Protein AF-B2RJ93-F1 (afdb_monomer_lite)

Foldseek 3Di:
DDDDPVVVVVVVVVVVQVPDAPLSVLVVVCVVLVFDSPLQPPVLVLLLQLVVLQVCCCVPPVQQDDVSSVVRSPPPDDFPPDVRRGNDDDPVNVVVSVVSVVVSVVSVVVRSCVVCVCVALLNVVQVLQCVLDVDPQDHPVQFFDDDPSDTPGGDPPSHPLVVDDLLSVLVVLVLCCLQPVDDRDDDPCSVVPDDPVSVVSVVVCVVCSVSSVD

pLDDT: mean 86.97, std 8.89, range [43.5, 97.81]

Secondary structure (DSSP, 8-state):
----HHHHHHHHHHHHHHTS-HHHHHHHHHHHHT--GGGS-HHHHHHHHHHHHHHHHHHHHTTB--HHHHHHSGGGPPPPSBTTTBPP--HHHHHHHHHHHHHHHHHHHHHHHHHHTT--HHHHHHHHHHHH--STT--HHHHEEEETTEEEEE-STT--GGG--HHHHHHHHHHHHHHH-------TTTTTT--HHHHHHHHHHHHTGGGG--

Organism: Porphyromonas gingivalis (strain ATCC 33277 / DSM 20709 / CIP 103683 / JCM 12257 / NCTC 11834 / 2561) (NCBI:txid431947)

Radius of gyration: 28.22 Å; chains: 1; bounding box: 59×26×83 Å

Structure (mmCIF, N/CA/C/O backbone):
data_AF-B2RJ93-F1
#
_entry.id   AF-B2RJ93-F1
#
loop_
_atom_site.group_PDB
_atom_site.id
_atom_site.type_symbol
_atom_site.label_atom_id
_atom_site.label_alt_id
_atom_site.label_comp_id
_atom_site.label_asym_id
_atom_site.label_entity_id
_atom_site.label_seq_id
_atom_site.pdbx_PDB_ins_code
_atom_site.Cartn_x
_atom_site.Cartn_y
_atom_site.Cartn_z
_atom_site.occupancy
_atom_site.B_iso_or_equiv
_atom_site.auth_seq_id
_atom_site.auth_comp_id
_atom_site.auth_asym_id
_atom_site.auth_atom_id
_atom_site.pdbx_PDB_model_num
ATOM 1 N N . MET A 1 1 ? -25.966 9.820 -16.998 1.00 43.50 1 MET A N 1
ATOM 2 C CA . MET A 1 1 ? -25.340 9.160 -15.833 1.00 43.50 1 MET A CA 1
ATOM 3 C C . MET A 1 1 ? -23.919 8.836 -16.261 1.00 43.5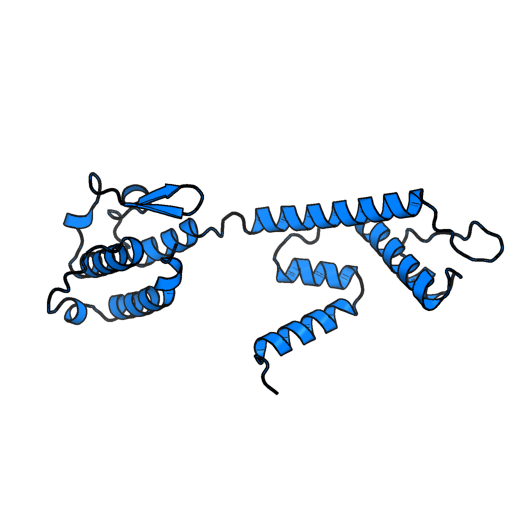0 1 MET A C 1
ATOM 5 O O . MET A 1 1 ? -23.724 7.851 -16.954 1.00 43.50 1 MET A O 1
ATOM 9 N N . ASN A 1 2 ? -22.974 9.739 -15.992 1.00 51.00 2 ASN A N 1
ATOM 10 C CA . ASN A 1 2 ? -21.632 9.730 -16.587 1.00 51.00 2 ASN A CA 1
ATOM 11 C C . ASN A 1 2 ? -20.591 9.428 -15.501 1.00 51.00 2 ASN A C 1
ATOM 13 O O . ASN A 1 2 ? -19.929 10.343 -15.026 1.00 51.00 2 ASN A O 1
ATOM 17 N N . GLY A 1 3 ? -20.499 8.172 -15.071 1.00 60.75 3 GLY A N 1
ATOM 18 C CA . GLY A 1 3 ? -19.432 7.698 -14.186 1.00 60.75 3 GLY A CA 1
ATOM 19 C C . GLY A 1 3 ? -18.692 6.552 -14.860 1.00 60.75 3 GLY A C 1
ATOM 20 O O . GLY A 1 3 ? -19.325 5.716 -15.508 1.00 60.75 3 GLY A O 1
ATOM 21 N N . ASN A 1 4 ? -17.366 6.526 -14.744 1.00 83.50 4 ASN A N 1
ATOM 22 C CA . ASN A 1 4 ? -16.539 5.421 -15.215 1.00 83.50 4 ASN A CA 1
ATOM 23 C C . ASN A 1 4 ? -17.031 4.112 -14.553 1.00 83.50 4 ASN A C 1
ATOM 25 O O . ASN A 1 4 ? -17.059 4.036 -13.322 1.00 83.50 4 ASN A O 1
ATOM 29 N N . PRO A 1 5 ? -17.434 3.077 -15.318 1.00 85.50 5 PRO A N 1
ATOM 30 C CA . PRO A 1 5 ? -17.946 1.828 -14.750 1.00 85.50 5 PRO A CA 1
ATOM 31 C C . PRO A 1 5 ? -16.994 1.174 -13.741 1.00 85.50 5 PRO A C 1
ATOM 33 O O . PRO A 1 5 ? -17.447 0.527 -12.796 1.00 85.50 5 PRO A O 1
ATOM 36 N N . LEU A 1 6 ? -15.682 1.371 -13.915 1.00 86.44 6 LEU A N 1
ATOM 37 C CA . LEU A 1 6 ? -14.669 0.888 -12.984 1.00 86.44 6 LEU A CA 1
ATOM 38 C C . LEU A 1 6 ? -14.711 1.641 -11.649 1.00 86.44 6 LEU A C 1
ATOM 40 O O . LEU A 1 6 ? -14.662 1.007 -10.599 1.00 86.44 6 LEU A O 1
ATOM 44 N N . GLU A 1 7 ? -14.843 2.968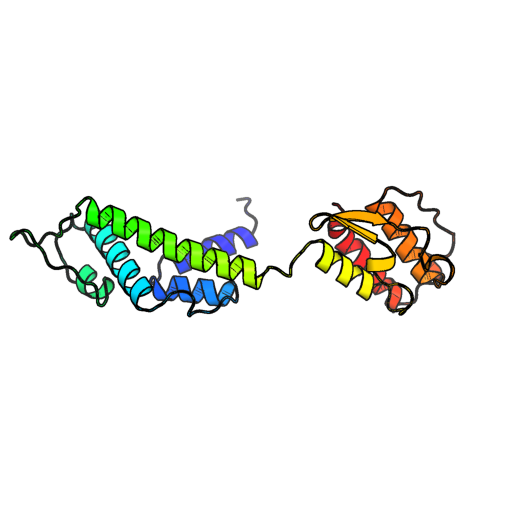 -11.673 1.00 88.50 7 GLU A N 1
ATOM 45 C CA . GLU A 1 7 ? -14.939 3.789 -10.457 1.00 88.50 7 GLU A CA 1
ATOM 46 C C . GLU A 1 7 ? -16.175 3.408 -9.643 1.00 88.50 7 GLU A C 1
ATOM 48 O O . GLU A 1 7 ? -16.063 3.148 -8.448 1.00 88.50 7 GLU A O 1
ATOM 53 N N . LEU A 1 8 ? -17.326 3.237 -10.301 1.00 89.38 8 LEU A N 1
ATOM 54 C CA . LEU A 1 8 ? -18.551 2.773 -9.644 1.00 89.38 8 LEU A CA 1
ATOM 55 C C . LEU A 1 8 ? -18.381 1.379 -9.024 1.00 89.38 8 LEU A C 1
ATOM 57 O O . LEU A 1 8 ? -18.871 1.112 -7.925 1.00 89.38 8 LEU A O 1
ATOM 61 N N . ALA A 1 9 ? -17.686 0.467 -9.708 1.00 90.44 9 ALA A N 1
ATOM 62 C CA . ALA A 1 9 ? -17.393 -0.856 -9.165 1.00 90.44 9 ALA A CA 1
ATOM 63 C C . ALA A 1 9 ? -16.468 -0.780 -7.935 1.00 90.44 9 ALA A C 1
ATOM 65 O O . ALA A 1 9 ? -16.700 -1.487 -6.949 1.00 90.44 9 ALA A O 1
ATOM 66 N N . ILE A 1 10 ? -15.458 0.097 -7.968 1.00 87.62 10 ILE A N 1
ATOM 67 C CA . ILE A 1 10 ? -14.537 0.344 -6.850 1.00 87.62 10 ILE A CA 1
ATOM 68 C C . ILE A 1 10 ? -15.290 0.937 -5.656 1.00 87.62 10 ILE A C 1
ATOM 70 O O . ILE A 1 10 ? -15.174 0.411 -4.548 1.00 87.62 10 ILE A O 1
ATOM 74 N N . GLU A 1 11 ? -16.102 1.973 -5.863 1.00 89.00 11 GLU A N 1
ATOM 75 C CA . GLU A 1 11 ? -16.896 2.608 -4.806 1.00 89.00 11 GLU A CA 1
ATOM 76 C C . GLU A 1 11 ? -17.842 1.611 -4.136 1.00 89.00 11 GLU A C 1
ATOM 78 O O . GLU A 1 11 ? -17.829 1.458 -2.912 1.00 89.00 11 GLU A O 1
ATOM 83 N N . ASN A 1 12 ? -18.600 0.851 -4.932 1.00 90.62 12 ASN A N 1
ATOM 84 C CA . ASN A 1 12 ? -19.487 -0.191 -4.418 1.00 90.62 12 ASN A CA 1
ATOM 85 C C . ASN A 1 12 ? -18.719 -1.233 -3.595 1.00 90.62 12 ASN A C 1
ATOM 87 O O . ASN A 1 12 ? -19.194 -1.691 -2.549 1.00 90.62 12 ASN A O 1
ATOM 91 N N . LYS A 1 13 ? -17.503 -1.591 -4.025 1.00 89.12 13 LYS A N 1
ATOM 92 C CA . LYS A 1 13 ? -16.656 -2.522 -3.282 1.00 89.12 13 LYS A CA 1
ATOM 93 C C . LYS A 1 13 ? -16.193 -1.927 -1.953 1.00 89.12 13 LYS A C 1
ATOM 95 O O . LYS A 1 13 ? -16.321 -2.607 -0.932 1.00 89.12 13 LYS A O 1
ATOM 100 N N . ILE A 1 14 ? -15.709 -0.686 -1.943 1.00 86.12 14 ILE A N 1
ATOM 101 C CA . ILE A 1 14 ? -15.271 0.021 -0.729 1.00 86.12 14 ILE A CA 1
ATOM 102 C C . ILE A 1 14 ? -16.420 0.136 0.275 1.00 86.12 14 ILE A C 1
ATOM 104 O O . ILE A 1 14 ? -16.235 -0.168 1.458 1.00 86.12 14 ILE A O 1
ATOM 108 N N . LEU A 1 15 ? -17.617 0.497 -0.193 1.00 86.62 15 LEU A N 1
ATOM 109 C CA . LEU A 1 15 ? -18.816 0.551 0.640 1.00 86.62 15 LEU A CA 1
ATOM 110 C C . LEU A 1 15 ? -19.115 -0.824 1.239 1.00 86.62 15 LEU A C 1
ATOM 112 O O . LEU A 1 15 ? -19.218 -0.953 2.457 1.00 86.62 15 LEU A O 1
ATOM 116 N N . SER A 1 16 ? -19.148 -1.875 0.412 1.00 90.50 16 SER A N 1
ATOM 117 C CA . SER A 1 16 ? -19.431 -3.241 0.876 1.00 90.50 16 SER A CA 1
ATOM 118 C C . SER A 1 16 ? -18.456 -3.739 1.950 1.00 90.50 16 SER A C 1
ATOM 120 O O . SER A 1 16 ? -18.844 -4.510 2.826 1.00 90.50 16 SER A O 1
ATOM 122 N N . VAL A 1 17 ? -17.190 -3.310 1.898 1.00 88.12 17 VAL A N 1
ATOM 123 C CA . VAL A 1 17 ? -16.167 -3.666 2.890 1.00 88.12 17 VAL A CA 1
ATOM 124 C C . VAL A 1 17 ? -16.321 -2.825 4.153 1.00 88.12 17 VAL A C 1
ATOM 126 O O . VAL A 1 17 ? -16.243 -3.373 5.247 1.00 88.12 17 VAL A O 1
ATOM 129 N N . SER A 1 18 ? -16.611 -1.530 4.020 1.00 80.81 18 SER A N 1
ATOM 130 C CA . SER A 1 18 ? -16.800 -0.601 5.144 1.00 80.81 18 SER A CA 1
ATOM 131 C C . SER A 1 18 ? -17.920 -1.019 6.106 1.00 80.81 18 SER A C 1
ATOM 133 O O . SER A 1 18 ? -17.851 -0.715 7.297 1.00 80.81 18 SER A O 1
ATOM 135 N N . TYR A 1 19 ? -18.927 -1.751 5.619 1.00 80.38 19 TYR A N 1
ATOM 136 C CA . TYR A 1 19 ? -20.006 -2.297 6.452 1.00 80.38 19 TYR A CA 1
ATOM 137 C C . TYR A 1 19 ? -19.632 -3.570 7.228 1.00 80.38 19 TYR A C 1
ATOM 139 O O . TYR A 1 19 ? -20.418 -4.026 8.059 1.00 80.38 19 TYR A O 1
ATOM 147 N N . LYS A 1 20 ? -18.454 -4.156 6.993 1.00 87.62 20 LYS A N 1
ATOM 148 C CA . LYS A 1 20 ? -18.023 -5.386 7.668 1.00 87.62 20 LYS A CA 1
ATOM 149 C C . LYS A 1 20 ? -17.452 -5.128 9.067 1.00 87.62 20 LYS A C 1
ATOM 151 O O . LYS A 1 20 ? -17.332 -3.994 9.552 1.00 87.62 20 LYS A O 1
ATOM 156 N N . SER A 1 21 ? -17.103 -6.220 9.747 1.00 88.12 21 SER A N 1
ATOM 157 C CA . SER A 1 21 ? -16.374 -6.156 11.010 1.00 88.12 21 SER A CA 1
ATOM 158 C C . SER A 1 21 ? -14.994 -5.514 10.802 1.00 88.12 21 SER A C 1
ATOM 160 O O . SER A 1 21 ? -14.440 -5.535 9.704 1.00 88.12 21 SER A O 1
ATOM 162 N N . LEU A 1 22 ? -14.427 -4.913 11.852 1.00 90.06 22 LEU A N 1
ATOM 163 C CA . LEU A 1 22 ? -13.085 -4.334 11.753 1.00 90.06 22 LEU A CA 1
ATOM 164 C C . LEU A 1 22 ? -12.016 -5.382 11.361 1.00 90.06 22 LEU A C 1
ATOM 166 O O . LEU A 1 22 ? -11.226 -5.077 10.469 1.00 90.06 22 LEU A O 1
ATOM 170 N N . PRO A 1 23 ? -12.012 -6.612 11.919 1.00 90.88 23 PRO A N 1
ATOM 171 C CA . PRO A 1 23 ? -11.126 -7.679 11.455 1.00 90.88 23 PRO A CA 1
ATOM 172 C C . PRO A 1 23 ? -11.263 -7.966 9.956 1.00 90.88 23 PRO A C 1
ATOM 174 O O . PRO A 1 23 ? -10.255 -8.115 9.269 1.00 90.88 23 PRO A O 1
ATOM 177 N N . ASP A 1 24 ? -12.488 -7.982 9.421 1.00 91.38 24 ASP A N 1
ATOM 178 C CA . ASP A 1 24 ? -12.717 -8.220 7.992 1.00 91.38 24 ASP A CA 1
ATOM 179 C C . ASP A 1 24 ? -12.185 -7.084 7.119 1.00 91.38 24 ASP A C 1
ATOM 181 O O . ASP A 1 24 ? -11.633 -7.345 6.050 1.00 91.38 24 ASP A O 1
ATOM 185 N N . ILE A 1 25 ? -12.346 -5.833 7.563 1.00 91.44 25 ILE A N 1
ATOM 186 C CA . ILE A 1 25 ? -11.811 -4.650 6.879 1.00 91.44 25 ILE A CA 1
ATOM 187 C C . ILE A 1 25 ? -10.286 -4.738 6.822 1.00 91.44 25 ILE A C 1
ATOM 189 O O . ILE A 1 25 ? -9.704 -4.606 5.747 1.00 91.44 25 ILE A O 1
ATOM 193 N N . LEU A 1 26 ? -9.640 -5.008 7.959 1.00 91.25 26 LEU A N 1
ATOM 194 C CA . LEU A 1 26 ? -8.183 -5.115 8.049 1.00 91.25 26 LEU A CA 1
ATOM 195 C C . LEU A 1 26 ? -7.652 -6.300 7.236 1.00 91.25 26 LEU A C 1
ATOM 197 O O . LEU A 1 26 ? -6.666 -6.165 6.516 1.00 91.25 26 LEU A O 1
ATOM 201 N N . ASN A 1 27 ? -8.341 -7.440 7.276 1.00 90.81 27 ASN A N 1
ATOM 202 C CA . ASN A 1 27 ? -7.998 -8.603 6.467 1.00 90.81 27 ASN A CA 1
ATOM 203 C C . ASN A 1 27 ? -8.148 -8.310 4.969 1.00 90.81 27 ASN A C 1
ATOM 205 O O . ASN A 1 27 ? -7.254 -8.640 4.193 1.00 90.81 27 ASN A O 1
ATOM 209 N N . TYR A 1 28 ? -9.243 -7.669 4.554 1.00 91.69 28 TYR A N 1
ATOM 210 C CA . TYR A 1 28 ? -9.432 -7.255 3.165 1.00 91.69 28 TYR A CA 1
ATOM 211 C C . TYR A 1 28 ? -8.320 -6.305 2.715 1.00 91.69 28 TYR A C 1
ATOM 213 O O . TYR A 1 28 ? -7.750 -6.493 1.641 1.00 91.69 28 TYR A O 1
ATOM 221 N N . PHE A 1 29 ? -7.984 -5.320 3.549 1.00 91.06 29 PHE A N 1
ATOM 222 C CA . PHE A 1 29 ? -6.923 -4.362 3.277 1.00 91.06 29 PHE A CA 1
ATOM 223 C C . PHE A 1 29 ? -5.564 -5.053 3.113 1.00 91.06 29 PHE A C 1
ATOM 225 O O . PHE A 1 29 ? -4.891 -4.839 2.105 1.00 91.06 29 PHE A O 1
ATOM 232 N N . ALA A 1 30 ? -5.193 -5.936 4.044 1.00 92.25 30 ALA A N 1
ATOM 233 C CA . ALA A 1 30 ? -3.930 -6.670 4.002 1.00 92.25 30 ALA A CA 1
ATOM 234 C C . ALA A 1 30 ? -3.825 -7.587 2.774 1.00 92.25 30 ALA A C 1
ATOM 236 O O . ALA A 1 30 ? -2.805 -7.599 2.092 1.00 92.25 30 ALA A O 1
ATOM 237 N N . VAL A 1 31 ? -4.902 -8.306 2.435 1.00 92.19 31 VAL A N 1
ATOM 238 C CA . VAL A 1 31 ? -4.957 -9.158 1.234 1.00 92.19 31 VAL A CA 1
ATOM 239 C C . VAL A 1 31 ? -4.825 -8.328 -0.043 1.00 92.19 31 VAL A C 1
ATOM 241 O O . VAL A 1 31 ? -4.063 -8.697 -0.930 1.00 92.19 31 VAL A O 1
ATOM 244 N N . THR A 1 32 ? -5.546 -7.209 -0.132 1.00 92.00 32 THR A N 1
ATOM 245 C CA . THR A 1 32 ? -5.572 -6.362 -1.335 1.00 92.00 32 THR A CA 1
ATOM 246 C C . THR A 1 32 ? -4.231 -5.670 -1.571 1.00 92.00 32 THR A C 1
ATOM 248 O O . THR A 1 32 ? -3.783 -5.563 -2.706 1.00 92.00 32 THR A O 1
ATOM 251 N N . THR A 1 33 ? -3.580 -5.212 -0.502 1.00 91.69 33 THR A N 1
ATOM 252 C CA . THR A 1 33 ? -2.303 -4.483 -0.577 1.00 91.69 33 THR A CA 1
ATOM 253 C C . THR A 1 33 ? -1.081 -5.393 -0.462 1.00 91.69 33 THR A C 1
ATOM 255 O O . THR A 1 33 ? 0.043 -4.934 -0.642 1.00 91.69 33 THR A O 1
ATOM 258 N N . GLY A 1 34 ? -1.259 -6.679 -0.155 1.00 93.31 34 GLY A N 1
ATOM 259 C CA . GLY A 1 34 ? -0.169 -7.645 -0.033 1.00 93.31 34 GLY A CA 1
ATOM 260 C C . GLY A 1 34 ? 0.794 -7.398 1.137 1.00 93.31 34 GLY A C 1
ATOM 261 O O . GLY A 1 34 ? 1.907 -7.941 1.110 1.00 93.31 34 GLY A O 1
ATOM 262 N N . ILE A 1 35 ? 0.403 -6.584 2.125 1.00 93.94 35 ILE A N 1
ATOM 263 C CA . ILE A 1 35 ? 1.126 -6.424 3.397 1.00 93.94 35 ILE A CA 1
ATOM 264 C C . ILE A 1 35 ? 0.788 -7.578 4.352 1.00 93.94 35 ILE A C 1
ATOM 266 O O . ILE A 1 35 ? -0.243 -8.240 4.208 1.00 93.94 35 ILE A O 1
ATOM 270 N N . ASP A 1 36 ? 1.650 -7.835 5.338 1.00 89.81 36 ASP A N 1
ATOM 271 C CA . ASP A 1 36 ? 1.393 -8.884 6.332 1.00 89.81 36 ASP A CA 1
ATOM 272 C C . ASP A 1 36 ? 0.128 -8.564 7.155 1.00 89.81 36 ASP A C 1
ATOM 274 O O . ASP A 1 36 ? -0.118 -7.430 7.561 1.00 89.81 36 ASP A O 1
ATOM 278 N N . LYS A 1 37 ? -0.685 -9.581 7.439 1.00 83.38 37 LYS A N 1
ATOM 279 C CA . LYS A 1 37 ? -1.856 -9.456 8.317 1.00 83.38 37 LYS A CA 1
ATOM 280 C C . LYS A 1 37 ? -1.458 -9.216 9.771 1.00 83.38 37 LYS A C 1
ATOM 282 O O . LYS A 1 37 ? -2.239 -8.650 10.524 1.00 83.38 37 LYS A O 1
ATOM 287 N N . LYS A 1 38 ? -0.252 -9.635 10.158 1.00 86.00 38 LYS A N 1
ATOM 288 C CA . LYS A 1 38 ? 0.283 -9.505 11.519 1.00 86.00 38 LYS A CA 1
ATOM 289 C C . LYS A 1 38 ? 0.849 -8.118 11.835 1.00 86.00 38 LYS A C 1
ATOM 291 O O . LYS A 1 38 ? 1.444 -7.944 12.891 1.00 86.00 38 LYS A O 1
ATOM 296 N N . GLN A 1 39 ? 0.675 -7.135 10.945 1.00 88.25 39 GLN A N 1
ATOM 297 C CA . GLN A 1 39 ? 1.094 -5.752 11.208 1.00 88.25 39 GLN A CA 1
ATOM 298 C C . GLN A 1 39 ? 0.339 -5.131 12.386 1.00 88.25 39 GLN A C 1
ATOM 300 O O . GLN A 1 39 ? 0.881 -4.282 13.086 1.00 88.25 39 GLN A O 1
ATOM 305 N N . ILE A 1 40 ? -0.898 -5.572 12.612 1.00 90.12 40 ILE A N 1
ATOM 306 C CA . ILE A 1 40 ? -1.717 -5.166 13.751 1.00 90.12 40 ILE A CA 1
ATOM 307 C C . ILE A 1 40 ? -1.795 -6.364 14.679 1.00 90.12 40 ILE A C 1
ATOM 309 O O . ILE A 1 40 ? -2.274 -7.429 14.278 1.00 90.12 40 ILE A O 1
ATOM 313 N N . ASP A 1 41 ? -1.297 -6.200 15.898 1.00 90.69 41 ASP A N 1
ATOM 314 C CA . ASP A 1 41 ? -1.360 -7.272 16.881 1.00 90.69 41 ASP A CA 1
ATOM 315 C C . ASP A 1 41 ? -2.762 -7.386 17.503 1.00 90.69 41 ASP A C 1
ATOM 317 O O . ASP A 1 41 ? -3.641 -6.535 17.335 1.00 90.69 41 ASP A O 1
ATOM 321 N N . GLU A 1 42 ? -2.995 -8.484 18.219 1.00 92.19 42 GLU A N 1
ATOM 322 C CA . GLU A 1 42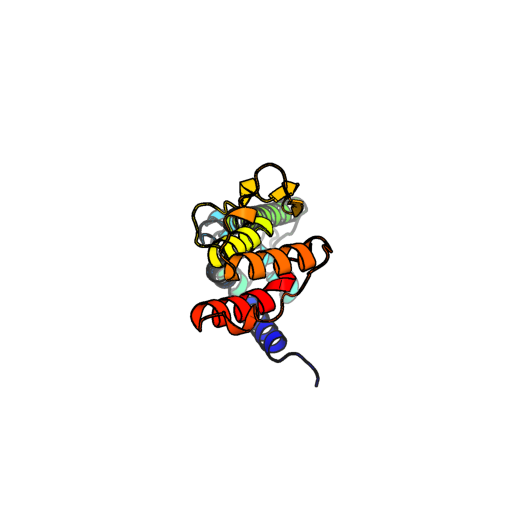 ? -4.293 -8.762 18.832 1.00 92.19 42 GLU A CA 1
ATOM 323 C C . GLU A 1 42 ? -4.679 -7.710 19.887 1.00 92.19 42 GLU A C 1
ATOM 325 O O . GLU A 1 42 ? -5.853 -7.370 20.028 1.00 92.19 42 GLU A O 1
ATOM 330 N N . THR A 1 43 ? -3.703 -7.129 20.590 1.00 93.62 43 THR A N 1
ATOM 331 C CA . THR A 1 43 ? -3.951 -6.108 21.620 1.00 93.62 43 THR A CA 1
ATOM 332 C C . THR A 1 43 ? -4.439 -4.806 20.988 1.00 93.62 43 THR A C 1
ATOM 334 O O . THR A 1 43 ? -5.398 -4.187 21.464 1.00 93.62 43 THR A O 1
ATOM 337 N N . GLU A 1 44 ? -3.817 -4.404 19.883 1.00 93.94 44 GLU A N 1
ATOM 338 C CA . GLU A 1 44 ? -4.226 -3.255 19.080 1.00 93.94 44 GLU A CA 1
ATOM 339 C C . GLU A 1 44 ? -5.606 -3.472 18.461 1.00 93.94 44 GLU A C 1
ATOM 341 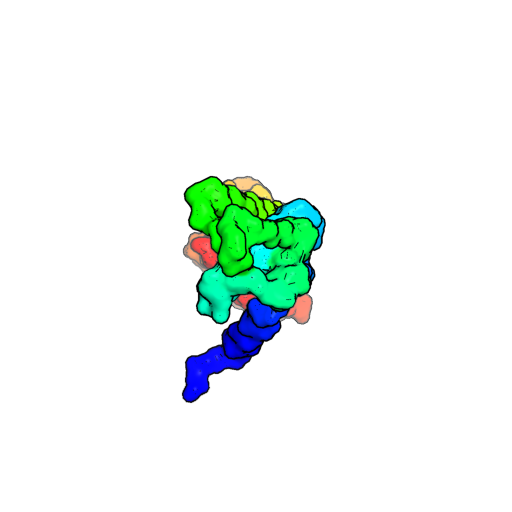O O . GLU A 1 44 ? -6.472 -2.600 18.565 1.00 93.94 44 GLU A O 1
ATOM 346 N N . LEU A 1 45 ? -5.850 -4.653 17.887 1.00 94.44 45 LEU A N 1
ATOM 347 C CA . LEU A 1 45 ? -7.148 -5.008 17.317 1.00 94.44 45 LEU A CA 1
ATOM 348 C C . LEU A 1 45 ? -8.263 -4.935 18.366 1.00 94.44 45 LEU A C 1
ATOM 350 O O . LEU A 1 45 ? -9.297 -4.311 18.124 1.00 94.44 45 LEU A O 1
ATOM 354 N N . ASN A 1 46 ? -8.037 -5.516 19.544 1.00 95.88 46 ASN A N 1
ATOM 355 C CA . ASN A 1 46 ? -8.992 -5.497 20.651 1.00 95.88 46 ASN A CA 1
ATOM 356 C C . ASN A 1 46 ? -9.269 -4.070 21.137 1.00 95.88 46 ASN A C 1
ATOM 358 O O . ASN A 1 46 ? -10.407 -3.726 21.455 1.00 95.88 46 ASN A O 1
ATOM 362 N N . SER A 1 47 ? -8.250 -3.210 21.144 1.00 96.50 47 SER A N 1
ATOM 363 C CA . SER A 1 47 ? -8.405 -1.795 21.493 1.00 96.50 47 SER A CA 1
ATOM 364 C C . SER A 1 47 ? -9.238 -1.044 20.452 1.00 96.50 47 SER A C 1
ATOM 366 O O . SER A 1 47 ? -10.146 -0.297 20.806 1.00 96.50 47 SER A O 1
ATOM 368 N N . LEU A 1 48 ? -8.997 -1.275 19.159 1.00 96.00 48 LEU A N 1
ATOM 369 C CA . LEU A 1 48 ? -9.785 -0.652 18.094 1.00 96.00 48 LEU A CA 1
ATOM 370 C C . LEU A 1 48 ? -11.241 -1.138 18.063 1.00 96.00 48 LEU A C 1
ATOM 372 O O . LEU A 1 48 ? -12.141 -0.345 17.771 1.00 96.00 48 LEU A O 1
ATOM 376 N N . LEU A 1 49 ? -11.485 -2.418 18.364 1.00 96.06 49 LEU A N 1
ATOM 377 C CA . LEU A 1 49 ? -12.833 -2.975 18.501 1.00 96.06 49 LEU A CA 1
ATOM 378 C C . LEU A 1 49 ? -13.620 -2.249 19.596 1.00 96.06 49 LEU A C 1
ATOM 380 O O . LEU A 1 49 ? -14.735 -1.791 19.340 1.00 96.06 49 LEU A O 1
ATOM 384 N N . GLU A 1 50 ? -13.016 -2.071 20.772 1.00 97.00 50 GLU A N 1
ATOM 385 C CA . GLU A 1 50 ? -13.614 -1.333 21.888 1.00 97.00 50 GLU A CA 1
ATOM 386 C C . GLU A 1 50 ? -13.944 0.112 21.492 1.00 97.00 50 GLU A C 1
ATOM 388 O O . GLU A 1 50 ? -15.080 0.557 21.675 1.00 97.00 50 GLU A O 1
ATOM 393 N N . ILE A 1 51 ? -12.992 0.821 20.875 1.00 96.25 51 ILE A N 1
ATOM 394 C CA . ILE A 1 51 ? -13.169 2.216 20.444 1.00 96.25 51 ILE A CA 1
ATOM 395 C C . ILE A 1 51 ? -14.328 2.328 19.444 1.00 96.25 51 ILE A C 1
ATOM 397 O O . ILE A 1 51 ? -15.203 3.192 19.582 1.00 96.25 51 ILE A O 1
ATOM 401 N N . LYS A 1 52 ? -14.382 1.433 18.446 1.00 94.56 52 LYS A N 1
ATOM 402 C CA . LYS A 1 52 ? -15.463 1.394 17.448 1.00 94.56 52 LYS A CA 1
ATOM 403 C C . LYS A 1 52 ? -16.816 1.120 18.110 1.00 94.56 52 LYS A C 1
ATOM 405 O O . LYS A 1 52 ? -17.798 1.800 17.801 1.00 94.56 52 LYS A O 1
ATOM 410 N N . ALA A 1 53 ? -16.874 0.147 19.017 1.00 94.75 53 ALA A N 1
ATOM 411 C CA . ALA A 1 53 ? -18.093 -0.225 19.724 1.00 94.75 53 ALA A CA 1
ATOM 412 C C . ALA A 1 53 ? -18.595 0.916 20.624 1.00 94.75 53 ALA A C 1
ATOM 414 O O . ALA A 1 53 ? -19.780 1.246 20.584 1.00 94.75 53 ALA A O 1
ATOM 415 N N . THR A 1 54 ? -17.702 1.590 21.356 1.00 95.62 54 THR A N 1
ATOM 416 C CA . THR A 1 54 ? -18.031 2.777 22.159 1.00 95.62 54 THR A CA 1
ATOM 417 C C . THR A 1 54 ? -18.553 3.920 21.288 1.00 95.62 54 THR A C 1
ATOM 419 O O . THR A 1 54 ? -19.569 4.527 21.626 1.00 95.62 54 THR A O 1
ATOM 422 N N . ARG A 1 55 ? -17.918 4.207 20.143 1.00 94.38 55 ARG A N 1
ATOM 423 C CA . ARG A 1 55 ? -18.393 5.234 19.198 1.00 94.38 55 ARG A CA 1
ATOM 424 C C . ARG A 1 55 ? -19.792 4.913 18.676 1.00 94.38 55 ARG A C 1
ATOM 426 O O . ARG A 1 55 ? -20.634 5.804 18.595 1.00 94.38 55 ARG A O 1
ATOM 433 N N . ASN A 1 56 ? -20.065 3.653 18.349 1.00 93.12 56 ASN A N 1
ATOM 434 C CA . ASN A 1 56 ? -21.405 3.231 17.942 1.00 93.12 56 ASN A CA 1
ATOM 435 C C . ASN A 1 56 ? -22.414 3.378 19.090 1.00 93.12 56 ASN A C 1
ATOM 437 O O . ASN A 1 56 ? -23.528 3.848 18.866 1.00 93.12 56 ASN A O 1
ATOM 441 N N . LEU A 1 57 ? -22.020 3.054 20.322 1.00 94.62 57 LEU A N 1
ATOM 442 C CA . LEU A 1 57 ? -22.861 3.235 21.503 1.00 94.62 57 LEU A CA 1
ATOM 443 C C . LEU A 1 57 ? -23.179 4.709 21.776 1.00 94.62 57 LEU A C 1
ATOM 445 O O . LEU A 1 57 ? -24.304 5.036 22.153 1.00 94.62 57 LEU A O 1
ATOM 449 N N . LEU A 1 58 ? -22.206 5.600 21.569 1.00 94.50 58 LEU A N 1
ATOM 450 C CA . LEU A 1 58 ? -22.378 7.047 21.688 1.00 94.50 58 LEU A CA 1
ATOM 451 C C . LEU A 1 58 ? -23.436 7.553 20.704 1.00 94.50 58 LEU A C 1
ATOM 453 O O . LEU A 1 58 ? -24.362 8.250 21.107 1.00 94.50 58 LEU A O 1
ATOM 457 N N . LEU A 1 59 ? -23.312 7.171 19.432 1.00 92.38 59 LEU A N 1
ATOM 458 C CA . LEU A 1 59 ? -24.176 7.669 18.361 1.00 92.38 59 LEU A CA 1
ATOM 459 C C . LEU A 1 59 ? -25.585 7.086 18.384 1.00 92.38 59 LEU A C 1
ATOM 461 O O . LEU A 1 59 ? -26.526 7.767 17.990 1.00 92.38 59 LEU A O 1
ATOM 465 N N . HIS A 1 60 ? -25.731 5.832 18.814 1.00 92.19 60 HIS A N 1
ATOM 466 C CA . HIS A 1 60 ? -26.994 5.108 18.679 1.00 92.19 60 HIS A CA 1
ATOM 467 C C . HIS A 1 60 ? -27.710 4.842 20.004 1.00 92.19 60 HIS A C 1
ATOM 469 O O . HIS A 1 60 ? -28.909 4.590 19.983 1.00 92.19 60 HIS A O 1
ATOM 475 N N . ASN A 1 61 ? -27.018 4.889 21.148 1.00 91.94 61 ASN A N 1
ATOM 476 C CA . ASN A 1 61 ? -27.614 4.531 22.440 1.00 91.94 61 ASN A CA 1
ATOM 477 C C . ASN A 1 61 ? -27.185 5.441 23.604 1.00 91.94 61 ASN A C 1
ATOM 479 O O . ASN A 1 61 ? -27.293 5.044 24.764 1.00 91.94 61 ASN A O 1
ATOM 483 N N . ASN A 1 62 ? -26.665 6.643 23.313 1.00 93.44 62 ASN A N 1
ATOM 484 C CA . ASN A 1 62 ? -26.231 7.632 24.308 1.00 93.44 62 ASN A CA 1
ATOM 485 C C . ASN A 1 62 ? -25.388 7.013 25.447 1.00 93.44 62 ASN A C 1
ATOM 487 O O . ASN A 1 62 ? -25.634 7.255 26.635 1.00 93.44 62 ASN A O 1
ATOM 491 N N . LEU A 1 63 ? -24.437 6.153 25.059 1.00 94.50 63 LEU A N 1
ATOM 492 C CA . LEU A 1 63 ? -23.504 5.430 25.936 1.00 94.50 63 LEU A CA 1
ATOM 493 C C . LEU A 1 63 ? -24.125 4.409 26.906 1.00 94.50 63 LEU A C 1
ATOM 495 O O . LEU A 1 63 ? -23.394 3.842 27.717 1.00 94.50 63 LEU A O 1
ATOM 499 N N . VAL A 1 64 ? -25.430 4.132 26.835 1.00 94.25 64 VAL A N 1
ATOM 500 C CA . VAL A 1 64 ? -26.078 3.073 27.628 1.00 94.25 64 VAL A CA 1
ATOM 501 C C . VAL A 1 64 ? -25.657 1.713 27.079 1.00 94.25 64 VAL A C 1
ATOM 503 O O . VAL A 1 64 ? -25.886 1.434 25.904 1.00 94.25 64 VAL A O 1
ATOM 506 N N . ILE A 1 65 ? -25.060 0.851 27.905 1.00 93.50 65 ILE A N 1
ATOM 507 C CA . ILE A 1 65 ? -24.596 -0.470 27.456 1.00 93.50 65 ILE A CA 1
ATOM 508 C C . ILE A 1 65 ? -25.774 -1.338 26.990 1.00 93.50 65 ILE A C 1
ATOM 510 O O . ILE A 1 65 ? -26.784 -1.462 27.678 1.00 93.50 65 ILE A O 1
ATOM 514 N N . ASN A 1 66 ? -25.612 -1.993 25.839 1.00 92.94 66 ASN A N 1
ATOM 515 C CA . ASN A 1 66 ? -26.547 -2.976 25.291 1.00 92.94 66 ASN A CA 1
ATOM 516 C C . ASN A 1 66 ? -25.806 -4.254 24.847 1.00 92.94 66 ASN A C 1
ATOM 518 O O . ASN A 1 66 ? -24.582 -4.340 24.961 1.00 92.94 66 ASN A O 1
ATOM 522 N N . ASN A 1 67 ? -26.543 -5.258 24.361 1.00 93.31 67 ASN A N 1
ATOM 523 C CA . ASN A 1 67 ? -25.945 -6.522 23.912 1.00 93.31 67 ASN A CA 1
ATOM 524 C C . ASN A 1 67 ? -25.023 -6.324 22.703 1.00 93.31 67 ASN A C 1
ATOM 526 O O . ASN A 1 67 ? -23.926 -6.859 22.699 1.00 93.31 67 ASN A O 1
ATOM 530 N N . ILE A 1 68 ? -25.389 -5.446 21.760 1.00 92.62 68 ILE A N 1
ATOM 531 C CA . ILE A 1 68 ? -24.562 -5.145 20.579 1.00 92.62 68 ILE A CA 1
ATOM 532 C C . ILE A 1 68 ? -23.160 -4.677 20.990 1.00 92.62 68 ILE A C 1
ATOM 534 O O . ILE A 1 68 ? -22.170 -5.130 20.423 1.00 92.62 68 ILE A O 1
ATOM 538 N N . TYR A 1 69 ? -23.045 -3.797 21.990 1.00 94.44 69 TYR A N 1
ATOM 539 C CA . TYR A 1 69 ? -21.742 -3.386 22.521 1.00 94.44 69 TYR A CA 1
ATOM 540 C C . TYR A 1 69 ? -20.961 -4.569 23.098 1.00 94.44 69 TYR A C 1
ATOM 542 O O . TYR A 1 69 ? -19.792 -4.741 22.763 1.00 94.44 69 TYR A O 1
ATOM 550 N N . LYS A 1 70 ? -21.605 -5.401 23.926 1.00 93.19 70 LYS A N 1
ATOM 551 C CA . LYS A 1 70 ? -20.966 -6.579 24.537 1.00 93.19 70 LYS A CA 1
ATOM 552 C C . LYS A 1 70 ? -20.476 -7.576 23.488 1.00 93.19 70 LYS A C 1
ATOM 554 O O . LYS A 1 70 ? -19.420 -8.164 23.668 1.00 93.19 70 LYS A O 1
ATOM 559 N N . ASP A 1 71 ? -21.200 -7.718 22.388 1.00 92.00 71 ASP A N 1
ATOM 560 C CA . ASP A 1 71 ? -20.846 -8.659 21.328 1.00 92.00 71 ASP A CA 1
ATOM 561 C C . ASP A 1 71 ? -19.730 -8.118 20.417 1.00 92.00 71 ASP A C 1
ATOM 563 O O . ASP A 1 71 ? -19.009 -8.890 19.790 1.00 92.00 71 ASP A O 1
ATOM 567 N N . THR A 1 72 ? -19.565 -6.791 20.327 1.00 91.62 72 THR A N 1
ATOM 568 C CA . THR A 1 72 ? -18.677 -6.155 19.331 1.00 91.62 72 THR A CA 1
ATOM 569 C C . THR A 1 72 ? -17.427 -5.493 19.903 1.00 91.62 72 THR A C 1
ATOM 571 O O . THR A 1 72 ? -16.471 -5.285 19.157 1.00 91.62 72 THR A O 1
ATOM 574 N N . ALA A 1 73 ? -17.393 -5.172 21.199 1.00 92.88 73 ALA A N 1
ATOM 575 C CA . ALA A 1 73 ? -16.252 -4.510 21.840 1.00 92.88 73 ALA A CA 1
ATOM 576 C C . ALA A 1 73 ? -15.057 -5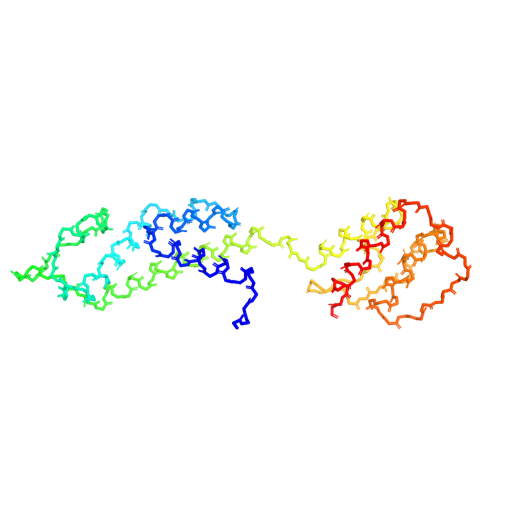.448 22.107 1.00 92.88 73 ALA A C 1
ATOM 578 O O . ALA A 1 73 ? -13.982 -4.979 22.482 1.00 92.88 73 ALA A O 1
ATOM 579 N N . GLY A 1 74 ? -15.224 -6.756 21.891 1.00 91.81 74 GLY A N 1
ATOM 580 C CA . GLY A 1 74 ? -14.165 -7.747 22.070 1.00 91.81 74 GLY A CA 1
ATOM 581 C C . GLY A 1 74 ? -13.726 -7.905 23.535 1.00 91.81 74 GLY A C 1
ATOM 582 O O . GLY A 1 74 ? -14.479 -7.584 24.453 1.00 91.81 74 GLY A O 1
ATOM 583 N N . PRO A 1 75 ? -12.502 -8.395 23.789 1.00 94.25 75 PRO A N 1
ATOM 584 C CA . PRO A 1 75 ? -11.998 -8.630 25.146 1.00 94.25 75 PRO A CA 1
ATOM 585 C C . PRO A 1 75 ? -11.884 -7.367 26.014 1.00 94.25 75 PRO A C 1
ATOM 587 O O . PRO A 1 75 ? -11.933 -7.457 27.238 1.00 94.25 75 PRO A O 1
ATOM 590 N N . ASN A 1 76 ? -11.777 -6.185 25.397 1.00 95.19 76 ASN A N 1
ATOM 591 C CA . ASN A 1 76 ? -11.560 -4.907 26.082 1.00 95.19 76 ASN A CA 1
ATOM 592 C C . ASN A 1 76 ? -12.865 -4.207 26.518 1.00 95.19 76 ASN A C 1
ATOM 594 O O . ASN A 1 76 ? -12.862 -3.004 26.774 1.00 95.19 76 ASN A O 1
ATOM 598 N N . ILE A 1 77 ? -13.984 -4.937 26.622 1.00 94.19 77 ILE A N 1
ATOM 599 C CA . ILE A 1 77 ? -15.275 -4.415 27.106 1.00 94.19 77 ILE A CA 1
ATOM 600 C C . ILE A 1 77 ? -15.108 -3.604 28.394 1.00 94.19 77 ILE A C 1
ATOM 602 O O . ILE A 1 77 ? -14.603 -4.088 29.411 1.00 94.19 77 ILE A O 1
ATOM 606 N N . ARG A 1 78 ? -15.625 -2.373 28.377 1.00 93.06 78 ARG A N 1
ATOM 607 C CA . ARG A 1 78 ? -15.660 -1.496 29.546 1.00 93.06 78 ARG A CA 1
ATOM 608 C C . ARG A 1 78 ? -16.916 -1.741 30.372 1.00 93.06 78 ARG A C 1
ATOM 610 O O . ARG A 1 78 ? -17.976 -2.107 29.863 1.00 93.06 78 ARG A O 1
ATOM 617 N N . LYS A 1 79 ? -16.796 -1.510 31.677 1.00 90.00 79 LYS A N 1
ATOM 618 C CA . LYS A 1 79 ? -17.923 -1.539 32.615 1.00 90.00 79 LYS A CA 1
ATOM 619 C C . LYS A 1 79 ? -18.429 -0.113 32.860 1.00 90.00 79 LYS A C 1
ATOM 621 O O . LYS A 1 79 ? -17.621 0.817 32.824 1.00 90.00 79 LYS A O 1
ATOM 626 N N . PRO A 1 80 ? -19.732 0.079 33.129 1.00 87.50 80 PRO A N 1
ATOM 627 C CA . PRO A 1 80 ? -20.233 1.371 33.573 1.00 87.50 80 PRO A CA 1
ATOM 628 C C . PRO A 1 80 ? -19.550 1.750 34.885 1.00 87.50 80 PRO A C 1
ATOM 630 O O . PRO A 1 80 ? -19.497 0.946 35.814 1.00 87.50 80 PRO A O 1
ATOM 633 N N . ASN A 1 81 ? -19.053 2.974 34.967 1.00 77.56 81 ASN A N 1
ATOM 634 C CA . ASN A 1 81 ? -18.497 3.560 36.187 1.00 77.56 81 ASN A CA 1
ATOM 635 C C . ASN A 1 81 ? -19.514 4.440 36.931 1.00 77.56 81 ASN A C 1
ATOM 637 O O . ASN A 1 81 ? -19.283 4.852 38.064 1.00 77.56 81 ASN A O 1
ATOM 641 N N . ASN A 1 82 ? -20.667 4.674 36.308 1.00 69.69 82 ASN A N 1
ATOM 642 C CA . ASN A 1 82 ? -21.734 5.524 36.802 1.00 69.69 82 ASN A CA 1
ATOM 643 C C . ASN A 1 82 ? -22.937 4.593 36.969 1.00 69.69 82 ASN A C 1
ATOM 645 O O . ASN A 1 82 ? -23.330 3.965 35.989 1.00 69.69 82 ASN A O 1
ATOM 649 N N . GLY A 1 83 ? -23.532 4.464 38.158 1.00 73.38 83 GLY A N 1
ATOM 650 C CA . GLY A 1 83 ? -24.598 3.482 38.463 1.00 73.38 83 GLY A CA 1
ATOM 651 C C . GLY A 1 83 ? -25.866 3.508 37.578 1.00 73.38 83 GLY A C 1
ATOM 652 O O . GLY A 1 83 ? -26.811 2.778 37.841 1.00 73.38 83 GLY A O 1
ATOM 653 N N . ASN A 1 84 ? -25.889 4.326 36.524 1.00 82.06 84 ASN A N 1
ATOM 654 C CA . ASN A 1 84 ? -26.902 4.427 35.478 1.00 82.06 84 ASN A CA 1
ATOM 655 C C . ASN A 1 84 ? -26.648 3.516 34.254 1.00 82.06 84 ASN A C 1
ATOM 657 O O . ASN A 1 84 ? -27.349 3.644 33.251 1.00 82.06 84 ASN A O 1
ATOM 661 N N . GLY A 1 85 ? -25.634 2.642 34.288 1.00 85.69 85 GLY A N 1
ATOM 662 C CA . GLY A 1 85 ? -25.350 1.706 33.193 1.00 85.69 85 GLY A CA 1
ATOM 663 C C . GLY A 1 85 ? -24.732 2.347 31.942 1.00 85.69 85 GLY A C 1
ATOM 664 O O . GLY A 1 85 ? -24.645 1.687 30.903 1.00 85.69 85 GLY A O 1
ATOM 665 N N . LYS A 1 86 ? -24.295 3.613 32.027 1.00 92.62 86 LYS A N 1
ATOM 666 C CA . LYS A 1 86 ? -23.610 4.319 30.939 1.00 92.62 86 LYS A CA 1
ATOM 667 C C . LYS A 1 86 ? -22.096 4.223 31.056 1.00 92.62 86 LYS A C 1
ATOM 669 O O . LYS A 1 86 ? -21.539 4.289 32.152 1.00 92.62 86 LYS A O 1
ATOM 674 N N . LEU A 1 87 ? -21.431 4.139 29.909 1.00 93.94 87 LEU A N 1
ATOM 675 C CA . LEU A 1 87 ? -19.990 4.352 29.829 1.00 93.94 87 LEU A CA 1
ATOM 676 C C . LEU A 1 87 ? -19.664 5.838 29.999 1.00 93.94 87 LEU A C 1
ATOM 678 O O . LEU A 1 87 ? -20.375 6.698 29.480 1.00 93.94 87 LEU A O 1
ATOM 682 N N . SER A 1 88 ? -18.562 6.135 30.685 1.00 92.19 88 SER A N 1
ATOM 683 C CA . SER A 1 88 ? -17.952 7.464 30.663 1.00 92.19 88 SER A CA 1
ATOM 684 C C . SER A 1 88 ? -16.939 7.575 29.523 1.00 92.19 88 SER A C 1
ATOM 686 O O . SER A 1 88 ? -16.256 6.605 29.182 1.00 92.19 88 SER A O 1
ATOM 688 N N . ILE A 1 89 ? -16.836 8.763 28.937 1.00 93.50 89 ILE A N 1
ATOM 689 C CA . ILE A 1 89 ? -15.782 9.146 27.996 1.00 93.50 89 ILE A CA 1
ATOM 690 C C . ILE A 1 89 ? -15.108 10.370 28.603 1.00 93.50 89 ILE A C 1
ATOM 692 O O . ILE A 1 89 ? -15.657 11.469 28.561 1.00 93.50 89 ILE A O 1
ATOM 696 N N . ASP A 1 90 ? -13.944 10.163 29.205 1.00 93.88 90 ASP A N 1
ATOM 697 C CA . ASP A 1 90 ? -13.117 11.233 29.746 1.00 93.88 90 ASP A CA 1
ATOM 698 C C . ASP A 1 90 ? -11.991 11.610 28.771 1.00 93.88 90 ASP A C 1
ATOM 700 O O . ASP A 1 90 ? -11.837 11.052 27.678 1.00 93.88 90 ASP A O 1
ATOM 704 N N . LYS A 1 91 ? -11.209 12.618 29.161 1.00 96.81 91 LYS A N 1
ATOM 705 C CA . LYS A 1 91 ? -10.079 13.107 28.371 1.00 96.81 91 LYS A CA 1
ATOM 706 C C . LYS A 1 91 ? -9.035 12.013 28.136 1.00 96.81 91 LYS A C 1
ATOM 708 O O . LYS A 1 91 ? -8.499 11.928 27.032 1.00 96.81 91 LYS A O 1
ATOM 713 N N . ASP A 1 92 ? -8.766 11.186 29.139 1.00 96.06 92 ASP A N 1
ATOM 714 C CA . ASP A 1 92 ? -7.734 10.152 29.067 1.00 96.06 92 ASP A CA 1
ATOM 715 C C . ASP A 1 92 ? -8.135 9.049 28.087 1.00 96.06 92 ASP A C 1
ATOM 717 O O . ASP A 1 92 ? -7.335 8.658 27.236 1.00 96.06 92 ASP A O 1
ATOM 721 N N . TYR A 1 93 ? -9.404 8.634 28.108 1.00 95.62 93 TYR A N 1
ATOM 722 C CA . TYR A 1 93 ? -9.969 7.717 27.127 1.00 95.62 93 TYR A CA 1
ATOM 723 C C . TYR A 1 93 ? -9.828 8.256 25.701 1.00 95.62 93 TYR A C 1
ATOM 725 O O . TYR A 1 93 ? -9.398 7.530 24.802 1.00 95.62 93 TYR A O 1
ATOM 733 N N . LEU A 1 94 ? -10.157 9.533 25.475 1.00 96.56 94 LEU A N 1
ATOM 734 C CA . LEU A 1 94 ? -10.041 10.150 24.150 1.00 96.56 94 LEU A CA 1
ATOM 735 C C . LEU A 1 94 ? -8.585 10.215 23.673 1.00 96.56 94 LEU A C 1
ATOM 737 O O . LEU A 1 94 ? -8.302 9.881 22.520 1.00 96.56 94 LEU A O 1
ATOM 741 N N . LEU A 1 95 ? -7.655 10.601 24.550 1.00 97.81 95 LEU A N 1
ATOM 742 C CA . LEU A 1 95 ? -6.228 10.657 24.227 1.00 97.81 95 LEU A CA 1
ATOM 743 C C . LEU A 1 95 ? -5.662 9.269 23.919 1.00 97.81 95 LEU A C 1
ATOM 745 O O . LEU A 1 95 ? -4.946 9.105 22.929 1.00 97.81 95 LEU A O 1
ATOM 749 N N . GLN A 1 96 ? -6.018 8.262 24.716 1.00 96.44 96 GLN A N 1
ATOM 750 C CA . GLN A 1 96 ? -5.579 6.888 24.495 1.00 96.44 96 GLN A CA 1
ATOM 751 C C . GLN A 1 96 ? -6.182 6.301 23.211 1.00 96.44 96 GLN A C 1
ATOM 753 O O . GLN A 1 96 ? -5.480 5.624 22.456 1.00 96.44 96 GLN A O 1
ATOM 758 N N . SER A 1 97 ? -7.445 6.615 22.913 1.00 97.31 97 SER A N 1
ATOM 759 C CA . SER A 1 97 ? -8.100 6.220 21.661 1.00 97.31 97 SER A CA 1
ATOM 760 C C . SER A 1 97 ? -7.385 6.820 20.451 1.00 97.31 97 SER A C 1
ATOM 762 O O . SER A 1 97 ? -7.033 6.105 19.513 1.00 97.31 97 SER A O 1
ATOM 764 N N . LEU A 1 98 ? -7.094 8.125 20.494 1.00 97.38 98 LEU A N 1
ATOM 765 C CA . LEU A 1 98 ? -6.368 8.821 19.433 1.00 97.38 98 LEU A CA 1
ATOM 766 C C . LEU A 1 98 ? -4.967 8.237 19.229 1.00 97.38 98 LEU A C 1
ATOM 768 O O . LEU A 1 98 ? -4.553 8.016 18.091 1.00 97.38 98 LEU A O 1
ATOM 772 N N . LYS A 1 99 ? -4.242 7.984 20.323 1.00 97.25 99 LYS A N 1
ATOM 773 C CA . LYS A 1 99 ? -2.910 7.374 20.285 1.00 97.25 99 LYS A CA 1
ATOM 774 C C . LYS A 1 99 ? -2.953 6.001 19.616 1.00 97.25 99 LYS A C 1
ATOM 776 O O . LYS A 1 99 ? -2.176 5.767 18.697 1.00 97.25 99 LYS A O 1
ATOM 781 N N . THR A 1 100 ? -3.894 5.150 20.021 1.00 96.56 100 THR A N 1
ATOM 782 C CA . THR A 1 100 ? -4.070 3.796 19.473 1.00 96.56 100 THR A CA 1
ATOM 783 C C . THR A 1 100 ? -4.339 3.837 17.968 1.00 96.56 100 THR A C 1
ATOM 785 O O . THR A 1 100 ? -3.663 3.160 17.198 1.00 96.56 100 THR A O 1
ATOM 788 N N . ILE A 1 101 ? -5.273 4.688 17.527 1.00 96.06 101 ILE A N 1
ATOM 789 C CA . ILE A 1 101 ? -5.602 4.836 16.101 1.00 96.06 101 ILE A CA 1
ATOM 790 C C . ILE A 1 101 ? -4.378 5.307 15.308 1.00 96.06 101 ILE A C 1
ATOM 792 O O . ILE A 1 101 ? -4.060 4.728 14.272 1.00 96.06 101 ILE A O 1
ATOM 796 N N . LYS A 1 102 ? -3.662 6.329 15.797 1.00 97.19 102 LYS A N 1
ATOM 797 C CA . LYS A 1 102 ? -2.456 6.841 15.130 1.00 97.19 102 LYS A CA 1
ATOM 798 C C . LYS A 1 102 ? -1.365 5.782 15.014 1.00 97.19 102 LYS A C 1
ATOM 800 O O . LYS A 1 102 ? -0.768 5.657 13.954 1.00 97.19 102 LYS A O 1
ATOM 805 N N . GLN A 1 103 ? -1.118 5.021 16.078 1.00 96.00 103 GLN A N 1
ATOM 806 C CA . GLN A 1 103 ? -0.104 3.965 16.077 1.00 96.00 103 GLN A CA 1
ATOM 807 C C . GLN A 1 103 ? -0.405 2.898 15.023 1.00 96.00 103 GLN A C 1
ATOM 809 O O . GLN A 1 103 ? 0.477 2.554 14.240 1.00 96.00 103 GLN A O 1
ATOM 814 N N . VAL A 1 104 ? -1.656 2.437 14.945 1.00 94.94 104 VAL A N 1
ATOM 815 C CA . VAL A 1 104 ? -2.062 1.456 13.930 1.00 94.94 104 VAL A CA 1
ATOM 816 C C . VAL A 1 104 ? -1.936 2.024 12.515 1.00 94.94 104 VAL A C 1
ATOM 818 O O . VAL A 1 104 ? -1.422 1.344 11.628 1.00 94.94 104 VAL A O 1
ATOM 821 N N . LEU A 1 105 ? -2.348 3.276 12.292 1.00 94.88 105 LEU A N 1
ATOM 822 C CA . LEU A 1 105 ? -2.211 3.922 10.983 1.00 94.88 105 LEU A CA 1
ATOM 823 C C . LEU A 1 105 ? -0.746 4.066 10.550 1.00 94.88 105 LEU A C 1
ATOM 825 O O . LEU A 1 105 ? -0.436 3.785 9.394 1.00 94.88 105 LEU A O 1
ATOM 829 N N . GLU A 1 106 ? 0.158 4.449 11.455 1.00 95.75 106 GLU A N 1
ATOM 830 C CA . GLU A 1 106 ? 1.588 4.536 11.135 1.00 95.75 106 GLU A CA 1
ATOM 831 C C . GLU A 1 106 ? 2.189 3.157 10.836 1.00 95.75 106 GLU A C 1
ATOM 833 O O . GLU A 1 106 ? 2.944 3.035 9.877 1.00 95.75 106 GLU A O 1
ATOM 838 N N . LYS A 1 107 ? 1.808 2.094 11.560 1.00 94.75 107 LYS A N 1
ATOM 839 C CA . LYS A 1 107 ? 2.251 0.727 11.229 1.00 94.75 107 LYS A CA 1
ATOM 840 C C . LYS A 1 107 ? 1.819 0.309 9.823 1.00 94.75 107 LYS A C 1
ATOM 842 O O . LYS A 1 107 ? 2.634 -0.199 9.056 1.00 94.75 107 LYS A O 1
ATOM 847 N N . ILE A 1 108 ? 0.556 0.557 9.468 1.00 94.31 108 ILE A N 1
ATOM 848 C CA . ILE A 1 108 ? 0.041 0.273 8.121 1.00 94.31 108 ILE A CA 1
ATOM 849 C C . ILE A 1 108 ? 0.824 1.068 7.071 1.00 94.31 108 ILE A C 1
ATOM 851 O O . ILE A 1 108 ? 1.238 0.510 6.058 1.00 94.31 108 ILE A O 1
ATOM 855 N N . LYS A 1 109 ? 1.038 2.365 7.312 1.00 95.00 109 LYS A N 1
ATOM 856 C CA . LYS A 1 109 ? 1.781 3.244 6.407 1.00 95.00 109 LYS A CA 1
ATOM 857 C C . LYS A 1 109 ? 3.211 2.752 6.193 1.00 95.00 109 LYS A C 1
ATOM 859 O O . LYS A 1 109 ? 3.618 2.617 5.046 1.00 95.00 109 LYS A O 1
ATOM 864 N N . THR A 1 110 ? 3.946 2.449 7.261 1.00 95.06 110 THR A N 1
ATOM 865 C CA . THR A 1 110 ? 5.311 1.914 7.167 1.00 95.06 110 THR A CA 1
ATOM 866 C C . THR A 1 110 ? 5.330 0.601 6.391 1.00 95.06 110 THR A C 1
ATOM 868 O O . THR A 1 110 ? 6.098 0.469 5.448 1.00 95.06 110 THR A O 1
ATOM 871 N N . ALA A 1 111 ? 4.411 -0.324 6.686 1.00 94.38 111 ALA A N 1
ATOM 872 C CA . ALA A 1 111 ? 4.329 -1.594 5.969 1.00 94.38 111 ALA A CA 1
ATOM 873 C C . ALA A 1 111 ? 4.055 -1.420 4.463 1.00 94.38 111 ALA A C 1
ATOM 875 O O . ALA A 1 111 ? 4.576 -2.184 3.651 1.00 94.38 111 ALA A O 1
ATOM 876 N N . LEU A 1 112 ? 3.247 -0.427 4.075 1.00 94.31 112 LEU A N 1
ATOM 877 C CA . LEU A 1 112 ? 3.022 -0.090 2.667 1.00 94.31 112 LEU A CA 1
ATOM 878 C C . LEU A 1 112 ? 4.272 0.503 2.021 1.00 94.31 112 LEU A C 1
ATOM 880 O O . LEU A 1 112 ? 4.647 0.067 0.935 1.00 94.31 112 LEU A O 1
ATOM 884 N N . LEU A 1 113 ? 4.912 1.470 2.680 1.00 92.31 113 LEU A N 1
ATOM 885 C CA . LEU A 1 113 ? 6.136 2.089 2.175 1.00 92.31 113 LEU A CA 1
ATOM 886 C C . LEU A 1 113 ? 7.221 1.033 1.956 1.00 92.31 113 LEU A C 1
ATOM 888 O O . LEU A 1 113 ? 7.789 0.979 0.874 1.00 92.31 113 LEU A O 1
ATOM 892 N N . ASP A 1 114 ? 7.418 0.127 2.912 1.00 91.81 114 ASP A N 1
ATOM 893 C CA . ASP A 1 114 ? 8.396 -0.957 2.798 1.00 91.81 114 ASP A CA 1
ATOM 894 C C . ASP A 1 114 ? 8.035 -1.940 1.675 1.00 91.81 114 ASP A C 1
ATOM 896 O O . ASP A 1 114 ? 8.887 -2.333 0.875 1.00 91.81 114 ASP A O 1
ATOM 900 N N . LYS A 1 115 ? 6.756 -2.333 1.572 1.00 92.44 115 LYS A N 1
ATOM 901 C CA . LYS A 1 115 ? 6.280 -3.280 0.550 1.00 92.44 115 LYS A CA 1
ATOM 902 C C . LYS A 1 115 ? 6.490 -2.754 -0.866 1.00 92.44 115 LYS A C 1
ATOM 904 O O . LYS A 1 115 ? 6.813 -3.535 -1.765 1.00 92.44 115 LYS A O 1
ATOM 909 N N . TYR A 1 116 ? 6.260 -1.459 -1.054 1.00 91.00 116 TYR A N 1
ATOM 910 C CA . TYR A 1 116 ? 6.285 -0.804 -2.354 1.00 91.00 116 TYR A CA 1
ATOM 911 C C . TYR A 1 116 ? 7.548 0.035 -2.586 1.00 91.00 116 TYR A C 1
ATOM 913 O O . TYR A 1 116 ? 7.650 0.678 -3.623 1.00 91.00 116 TYR A O 1
ATOM 921 N N . ALA A 1 117 ? 8.545 -0.037 -1.696 1.00 88.38 117 ALA A N 1
ATOM 922 C CA . ALA A 1 117 ? 9.785 0.741 -1.781 1.00 88.38 117 ALA A CA 1
ATOM 923 C C . ALA A 1 117 ? 10.558 0.534 -3.093 1.00 88.38 117 ALA A C 1
ATOM 925 O O . ALA A 1 117 ? 11.273 1.424 -3.535 1.00 88.38 117 ALA A O 1
ATOM 926 N N . SER A 1 118 ? 10.427 -0.639 -3.720 1.00 85.06 118 SER A N 1
ATOM 927 C CA . SER A 1 118 ? 11.080 -0.960 -4.996 1.00 85.06 118 SER A CA 1
ATOM 928 C C . SER A 1 118 ? 10.281 -0.543 -6.234 1.00 85.06 118 SER A C 1
ATOM 930 O O . SER A 1 118 ? 10.776 -0.681 -7.349 1.00 85.06 118 SER A O 1
ATOM 932 N N . TYR A 1 119 ? 9.052 -0.051 -6.072 1.00 86.19 119 TYR A N 1
ATOM 933 C CA . TYR A 1 119 ? 8.213 0.417 -7.175 1.00 86.19 119 TYR A CA 1
ATOM 934 C C . TYR A 1 119 ? 8.486 1.895 -7.429 1.00 86.19 119 TYR A C 1
ATOM 936 O O . TYR A 1 119 ? 7.641 2.753 -7.188 1.00 86.19 119 TYR A O 1
ATOM 944 N N . THR A 1 120 ? 9.699 2.170 -7.890 1.00 88.19 120 THR A N 1
ATOM 945 C CA . THR A 1 120 ? 10.164 3.519 -8.200 1.00 88.19 120 THR A CA 1
ATOM 946 C C . THR A 1 120 ? 10.075 3.766 -9.708 1.00 88.19 120 THR A C 1
ATOM 948 O O . THR A 1 120 ? 10.035 2.812 -10.500 1.00 88.19 120 THR A O 1
ATOM 951 N N . ASN A 1 121 ? 10.019 5.031 -10.126 1.00 84.88 121 ASN A N 1
ATOM 952 C CA . ASN A 1 121 ? 10.004 5.388 -11.542 1.00 84.88 121 ASN A CA 1
ATOM 953 C C . ASN A 1 121 ? 11.269 4.858 -12.233 1.00 84.88 121 ASN A C 1
ATOM 955 O O . ASN A 1 121 ? 11.190 4.143 -13.233 1.00 84.88 121 ASN A O 1
ATOM 959 N N . VAL A 1 122 ? 12.436 5.085 -11.630 1.00 89.81 122 VAL A N 1
ATOM 960 C CA . VAL A 1 122 ? 13.720 4.604 -12.152 1.00 89.81 122 VAL A CA 1
ATOM 961 C C . VAL A 1 122 ? 13.740 3.089 -12.299 1.00 89.81 122 VAL A C 1
ATOM 963 O O . VAL A 1 122 ? 14.194 2.597 -13.328 1.00 89.81 122 VAL A O 1
ATOM 966 N N . GLU A 1 123 ? 13.229 2.326 -11.330 1.00 90.38 123 GLU A N 1
ATOM 967 C CA . GLU A 1 123 ? 13.187 0.865 -11.439 1.00 90.38 123 GLU A CA 1
ATOM 968 C C . GLU A 1 123 ? 12.234 0.404 -12.559 1.00 90.38 123 GLU A C 1
ATOM 970 O O . GLU A 1 123 ? 12.561 -0.522 -13.308 1.00 90.38 123 GLU A O 1
ATOM 975 N N . ALA A 1 124 ? 11.087 1.068 -12.744 1.00 89.06 124 ALA A N 1
ATOM 976 C CA . ALA A 1 124 ? 10.178 0.787 -13.857 1.00 89.06 124 ALA A CA 1
ATOM 977 C C . ALA A 1 124 ? 10.836 1.076 -15.218 1.00 89.06 124 ALA A C 1
ATOM 979 O O . ALA A 1 124 ? 10.802 0.235 -16.125 1.00 89.06 124 ALA A O 1
ATOM 980 N N . VAL A 1 125 ? 11.496 2.228 -15.342 1.00 89.69 125 VAL A N 1
ATOM 981 C CA . VAL A 1 125 ? 12.202 2.640 -16.557 1.00 89.69 125 VAL A CA 1
ATOM 982 C C . VAL A 1 125 ? 13.403 1.735 -16.839 1.00 89.69 125 VAL A C 1
ATOM 984 O O . VAL A 1 125 ? 13.607 1.311 -17.977 1.00 89.69 125 VAL A O 1
ATOM 987 N N . LYS A 1 126 ? 14.151 1.339 -15.808 1.00 90.81 126 LYS A N 1
ATOM 988 C CA . LYS A 1 126 ? 15.258 0.384 -15.908 1.00 90.81 126 LYS A CA 1
ATOM 989 C C . LYS A 1 126 ? 14.789 -0.980 -16.409 1.00 90.81 126 LYS A C 1
ATOM 991 O O . LYS A 1 126 ? 15.429 -1.558 -17.288 1.00 90.81 126 LYS A O 1
ATOM 996 N N . ARG A 1 127 ? 13.656 -1.491 -15.918 1.00 90.06 127 ARG A N 1
ATOM 997 C CA . ARG A 1 127 ? 13.065 -2.748 -16.417 1.00 90.06 127 ARG A CA 1
ATOM 998 C C . ARG A 1 127 ? 12.616 -2.637 -17.869 1.00 90.06 127 ARG A C 1
ATOM 1000 O O . ARG A 1 127 ? 12.858 -3.560 -18.646 1.00 90.06 127 ARG A O 1
ATOM 1007 N N . LEU A 1 128 ? 12.002 -1.515 -18.250 1.00 90.25 128 LEU A N 1
ATOM 1008 C CA . LEU A 1 128 ? 11.646 -1.243 -19.643 1.00 90.25 128 LEU A CA 1
ATOM 1009 C C . LEU A 1 128 ? 12.899 -1.226 -20.529 1.00 90.25 128 LEU A C 1
ATOM 1011 O O . LEU A 1 128 ? 12.926 -1.873 -21.576 1.00 90.25 128 LEU A O 1
ATOM 1015 N N . PHE A 1 129 ? 13.961 -0.562 -20.078 1.00 90.62 129 PHE A N 1
ATOM 1016 C CA . PHE A 1 129 ? 15.235 -0.509 -20.782 1.00 90.62 129 PHE A CA 1
ATOM 1017 C C . PHE A 1 129 ? 15.840 -1.910 -20.971 1.00 90.62 129 PHE A C 1
ATOM 1019 O O . PHE A 1 129 ? 16.173 -2.286 -22.092 1.00 90.62 129 PHE A O 1
ATOM 1026 N N . GLN A 1 130 ? 15.897 -2.729 -19.917 1.00 90.44 130 GLN A N 1
ATOM 1027 C CA . GLN A 1 130 ? 16.393 -4.114 -19.978 1.00 90.44 130 GLN A CA 1
ATOM 1028 C C . GLN A 1 130 ? 15.537 -5.031 -20.868 1.00 90.44 130 GLN A C 1
ATOM 1030 O O . GLN A 1 130 ? 16.040 -5.976 -21.478 1.00 90.44 130 GLN A O 1
ATOM 1035 N N . TYR A 1 131 ? 14.232 -4.771 -20.954 1.00 89.31 131 TYR A N 1
ATOM 1036 C CA . TYR A 1 131 ? 13.342 -5.500 -21.853 1.00 89.31 131 TYR A CA 1
ATOM 1037 C C . TYR A 1 131 ? 13.638 -5.188 -23.331 1.00 89.31 131 TYR A C 1
ATOM 1039 O O . TYR A 1 131 ? 13.667 -6.100 -24.173 1.00 89.31 131 TYR A O 1
ATOM 1047 N N . ILE A 1 132 ? 13.884 -3.911 -23.645 1.00 88.38 132 ILE A N 1
ATOM 1048 C CA . ILE A 1 132 ? 14.214 -3.449 -24.997 1.00 88.38 132 ILE A CA 1
ATOM 1049 C C . ILE A 1 132 ? 15.617 -3.928 -25.391 1.00 88.38 132 ILE A C 1
ATOM 1051 O O . ILE A 1 132 ? 15.754 -4.657 -26.385 1.00 88.38 132 ILE A O 1
ATOM 1055 N N . PHE A 1 133 ? 16.625 -3.589 -24.584 1.00 88.31 133 PHE A N 1
ATOM 1056 C CA . PHE A 1 133 ? 18.043 -3.862 -24.816 1.00 88.31 133 PHE A CA 1
ATOM 1057 C C . PHE A 1 133 ? 18.485 -5.122 -24.073 1.00 88.31 133 PHE A C 1
ATOM 1059 O O . PHE A 1 133 ? 18.847 -5.091 -22.900 1.00 88.31 133 PHE A O 1
ATOM 1066 N N . LYS A 1 134 ? 18.479 -6.258 -24.777 1.00 81.38 134 LYS A N 1
ATOM 1067 C CA . LYS A 1 134 ? 18.902 -7.549 -24.205 1.00 81.38 134 LYS A CA 1
ATOM 1068 C C . LYS A 1 134 ? 20.412 -7.767 -24.266 1.00 81.38 134 LYS A C 1
ATOM 1070 O O . LYS A 1 134 ? 20.919 -8.711 -23.662 1.00 81.38 134 LYS A O 1
ATOM 1075 N N . THR A 1 135 ? 21.133 -6.947 -25.027 1.00 80.44 135 THR A N 1
ATOM 1076 C CA . THR A 1 135 ? 22.583 -7.075 -25.150 1.00 80.44 135 THR A CA 1
ATOM 1077 C C . THR A 1 135 ? 23.284 -6.663 -23.855 1.00 80.44 135 THR A C 1
ATOM 1079 O O . THR A 1 135 ? 22.989 -5.589 -23.330 1.00 80.44 135 THR A O 1
ATOM 1082 N N . PRO A 1 136 ? 24.290 -7.425 -23.390 1.00 77.81 136 PRO A N 1
ATOM 1083 C CA . PRO A 1 136 ? 24.996 -7.146 -22.136 1.00 77.81 136 PRO A CA 1
ATOM 1084 C C . PRO A 1 136 ? 25.830 -5.854 -22.164 1.00 77.81 136 PRO A C 1
ATOM 1086 O O . PRO A 1 136 ? 26.343 -5.431 -21.131 1.00 77.81 136 PRO A O 1
ATOM 1089 N N . ILE A 1 137 ? 25.990 -5.234 -23.338 1.00 82.12 137 ILE A N 1
ATOM 1090 C CA . ILE A 1 137 ? 26.706 -3.964 -23.495 1.00 82.12 137 ILE A CA 1
ATOM 1091 C C . ILE A 1 137 ? 25.877 -2.756 -23.034 1.00 82.12 137 ILE A C 1
ATOM 1093 O O . ILE A 1 137 ? 26.467 -1.777 -22.587 1.00 82.12 137 ILE A O 1
ATOM 1097 N N . MET A 1 138 ? 24.540 -2.836 -23.087 1.00 84.94 138 MET A N 1
ATOM 1098 C CA . MET A 1 138 ? 23.636 -1.753 -22.688 1.00 84.94 138 MET A CA 1
ATOM 1099 C C . MET A 1 138 ? 23.245 -1.920 -21.222 1.00 84.94 138 MET A C 1
ATOM 1101 O O . MET A 1 138 ? 22.265 -2.583 -20.887 1.00 84.94 138 MET A O 1
ATOM 1105 N N . VAL A 1 139 ? 24.037 -1.322 -20.338 1.00 87.62 139 VAL A N 1
ATOM 1106 C CA . VAL A 1 139 ? 23.784 -1.326 -18.892 1.00 87.62 139 VAL A CA 1
ATOM 1107 C C . VAL A 1 139 ? 23.185 0.018 -18.506 1.00 87.62 139 VAL A C 1
ATOM 1109 O O . VAL A 1 139 ? 23.838 1.042 -18.677 1.00 87.62 139 VAL A O 1
ATOM 1112 N N . PHE A 1 140 ? 21.966 0.015 -17.965 1.00 89.69 140 PHE A N 1
ATOM 1113 C CA . PHE A 1 140 ? 21.197 1.227 -17.656 1.00 89.69 140 PHE A CA 1
ATOM 1114 C C . PHE A 1 140 ? 22.007 2.274 -16.868 1.00 89.69 140 PHE A C 1
ATOM 1116 O O . PHE A 1 140 ? 22.068 3.438 -17.247 1.00 89.69 140 PHE A O 1
ATOM 1123 N N . GLU A 1 141 ? 22.724 1.846 -15.829 1.00 89.06 141 GLU A N 1
ATOM 1124 C CA . GLU A 1 141 ? 23.524 2.712 -14.952 1.00 89.06 141 GLU A CA 1
ATOM 1125 C C . GLU A 1 141 ? 24.743 3.346 -15.645 1.00 89.06 141 GLU A C 1
ATOM 1127 O O . GLU A 1 141 ? 25.288 4.352 -15.172 1.00 89.06 141 GLU A O 1
ATOM 1132 N N . LYS A 1 142 ? 25.197 2.756 -16.758 1.00 87.56 142 LYS A N 1
ATOM 1133 C CA . LYS A 1 142 ? 26.277 3.309 -17.588 1.00 87.56 142 LYS A CA 1
ATOM 1134 C C . LYS A 1 142 ? 25.770 4.347 -18.579 1.00 87.56 142 LYS A C 1
ATOM 1136 O O . LYS A 1 142 ? 26.552 5.196 -18.986 1.00 87.56 142 LYS A O 1
ATOM 1141 N N . GLU A 1 143 ? 24.492 4.278 -18.931 1.00 87.00 143 GLU A N 1
ATOM 1142 C CA . GLU A 1 143 ? 23.866 5.134 -19.936 1.00 87.00 143 GLU A CA 1
ATOM 1143 C C . GLU A 1 143 ? 23.196 6.362 -19.315 1.00 87.00 143 GLU A C 1
ATOM 1145 O O . GLU A 1 143 ? 23.132 7.401 -19.965 1.00 87.00 143 GLU A O 1
ATOM 1150 N N . PHE A 1 144 ? 22.741 6.282 -18.060 1.00 89.62 144 PHE A N 1
ATOM 1151 C CA . PHE A 1 144 ? 21.942 7.338 -17.434 1.00 89.62 144 PHE A CA 1
ATOM 1152 C C . PHE A 1 144 ? 22.480 7.822 -16.084 1.00 89.62 144 PHE A C 1
ATOM 1154 O O . PHE A 1 144 ? 23.175 7.107 -15.353 1.00 89.62 144 PHE A O 1
ATOM 1161 N N . GLU A 1 145 ? 22.158 9.075 -15.771 1.00 89.81 145 GLU A N 1
ATOM 1162 C CA . GLU A 1 145 ? 22.355 9.714 -14.471 1.00 89.81 145 GLU A CA 1
ATOM 1163 C C . GLU A 1 145 ? 21.028 9.762 -13.723 1.00 89.81 145 GLU A C 1
ATOM 1165 O O . GLU A 1 145 ? 19.992 10.088 -14.304 1.00 89.81 145 GLU A O 1
ATOM 1170 N N . ILE A 1 146 ? 21.073 9.405 -12.440 1.00 89.88 146 ILE A N 1
ATOM 1171 C CA . ILE A 1 146 ? 19.898 9.277 -11.582 1.00 89.88 146 ILE A CA 1
ATOM 1172 C C . ILE A 1 146 ? 20.062 10.232 -10.404 1.00 89.88 146 ILE A C 1
ATOM 1174 O O . ILE A 1 146 ? 21.110 10.209 -9.755 1.00 89.88 146 ILE A O 1
ATOM 1178 N N . ASP A 1 147 ? 19.022 11.008 -10.117 1.00 87.88 147 ASP A N 1
ATOM 1179 C CA . ASP A 1 147 ? 18.890 11.826 -8.911 1.00 87.88 147 ASP A CA 1
ATOM 1180 C C . ASP A 1 147 ? 17.461 11.692 -8.372 1.00 87.88 147 ASP A C 1
ATOM 1182 O O . ASP A 1 147 ? 16.516 11.783 -9.146 1.00 87.88 147 ASP A O 1
ATOM 1186 N N . ASP A 1 148 ? 17.312 11.405 -7.078 1.00 83.06 148 ASP A N 1
ATOM 1187 C CA . ASP A 1 148 ? 16.031 11.250 -6.357 1.00 83.06 148 ASP A CA 1
ATOM 1188 C C . ASP A 1 148 ? 14.871 10.591 -7.154 1.00 83.06 148 ASP A C 1
ATOM 1190 O O . ASP A 1 148 ? 13.813 11.178 -7.369 1.00 83.06 148 ASP A O 1
ATOM 1194 N N . ASP A 1 149 ? 15.081 9.353 -7.629 1.00 83.81 149 ASP A N 1
ATOM 1195 C CA . ASP A 1 149 ? 14.133 8.581 -8.464 1.00 83.81 149 ASP A CA 1
ATOM 1196 C C . ASP A 1 149 ? 13.739 9.245 -9.803 1.00 83.81 149 ASP A C 1
ATOM 1198 O O . ASP A 1 149 ? 12.701 8.948 -10.400 1.00 83.81 149 ASP A O 1
ATOM 1202 N N . GLN A 1 150 ? 14.606 10.107 -10.327 1.00 84.75 150 GLN A N 1
ATOM 1203 C CA . GLN A 1 150 ? 14.474 10.717 -11.643 1.00 84.75 150 GLN A CA 1
ATOM 1204 C C . GLN A 1 150 ? 15.714 10.474 -12.489 1.00 84.75 150 GLN A C 1
ATOM 1206 O O . GLN A 1 150 ? 16.838 10.378 -11.995 1.00 84.75 150 GLN A O 1
ATOM 1211 N N . ILE A 1 151 ? 15.503 10.388 -13.799 1.00 87.06 151 ILE A N 1
ATOM 1212 C CA . ILE A 1 151 ? 16.587 10.303 -14.771 1.00 87.06 151 ILE A CA 1
ATOM 1213 C C . ILE A 1 151 ? 16.904 11.725 -15.224 1.00 87.06 151 ILE A C 1
ATOM 1215 O O . ILE A 1 151 ? 16.181 12.300 -16.032 1.00 87.06 151 ILE A O 1
ATOM 1219 N N . VAL A 1 152 ? 17.989 12.291 -14.704 1.00 86.62 152 VAL A N 1
ATOM 1220 C CA . VAL A 1 152 ? 18.343 13.704 -14.927 1.00 86.62 152 VAL A CA 1
ATOM 1221 C C . VAL A 1 152 ? 19.223 13.924 -16.153 1.00 86.62 152 VAL A C 1
ATOM 1223 O O . VAL A 1 152 ? 19.323 15.037 -16.666 1.00 86.62 152 VAL A O 1
ATOM 1226 N N . GLY A 1 153 ? 19.852 12.863 -16.657 1.00 84.44 153 GLY A N 1
ATOM 1227 C CA . GLY A 1 153 ? 20.782 12.970 -17.772 1.00 84.44 153 GLY A CA 1
ATOM 1228 C C . GLY A 1 153 ? 21.168 11.628 -18.372 1.00 84.44 153 GLY A C 1
ATOM 1229 O O . GLY A 1 153 ? 20.836 10.560 -17.855 1.00 84.44 153 GLY A O 1
ATOM 1230 N N . PHE A 1 154 ? 21.900 11.695 -19.481 1.00 86.12 154 PHE A N 1
ATOM 1231 C CA . PHE A 1 154 ? 22.507 10.540 -20.132 1.00 86.12 154 PHE A CA 1
ATOM 1232 C C . PHE A 1 154 ? 24.020 10.746 -20.253 1.00 86.12 154 PHE A C 1
ATOM 1234 O O . PHE A 1 154 ? 24.500 11.860 -20.471 1.00 86.12 154 PHE A O 1
ATOM 1241 N N . LYS A 1 155 ? 24.779 9.660 -20.133 1.00 84.75 155 LYS A N 1
ATOM 1242 C CA . LYS A 1 155 ? 26.243 9.661 -20.139 1.00 84.75 155 LYS A CA 1
ATOM 1243 C C . LYS A 1 155 ? 26.738 9.330 -21.539 1.00 84.75 155 LYS A C 1
ATOM 1245 O O . LYS A 1 155 ? 26.613 8.200 -21.994 1.00 84.75 155 LYS A O 1
ATOM 1250 N N . SER A 1 156 ? 27.321 10.306 -22.228 1.00 71.44 156 SER A N 1
ATOM 1251 C CA . SER A 1 156 ? 27.844 10.096 -23.589 1.00 71.44 156 SER A CA 1
ATOM 1252 C C . SER A 1 156 ? 29.225 9.429 -23.622 1.00 71.44 156 SER A C 1
ATOM 1254 O O . SER A 1 156 ? 29.520 8.681 -24.548 1.00 71.44 156 SER A O 1
ATOM 1256 N N . GLU A 1 157 ? 30.056 9.646 -22.601 1.00 68.44 157 GLU A N 1
ATOM 1257 C CA . GLU A 1 157 ? 31.474 9.252 -22.607 1.00 68.44 157 GLU A CA 1
ATOM 1258 C C . GLU A 1 157 ? 31.706 7.737 -22.498 1.00 68.44 157 GLU A C 1
ATOM 1260 O O . GLU A 1 157 ? 32.700 7.223 -23.004 1.00 68.44 157 GLU A O 1
ATOM 1265 N N . ASN A 1 158 ? 30.783 7.010 -21.861 1.00 66.19 158 ASN A N 1
ATOM 1266 C CA . ASN A 1 158 ? 30.890 5.564 -21.616 1.00 66.19 158 ASN A CA 1
ATOM 1267 C C . ASN A 1 158 ? 29.800 4.751 -22.321 1.00 66.19 158 ASN A C 1
ATOM 1269 O O . ASN A 1 158 ? 29.600 3.575 -22.002 1.00 66.19 158 ASN A O 1
ATOM 1273 N N . SER A 1 159 ? 29.087 5.382 -23.251 1.00 75.12 159 SER A N 1
ATOM 1274 C CA . SER A 1 159 ? 27.938 4.767 -23.887 1.00 75.12 159 SER A CA 1
ATOM 1275 C C . SER A 1 159 ? 28.342 3.691 -24.895 1.00 75.12 159 SER A C 1
ATOM 1277 O O . SER A 1 159 ? 29.290 3.848 -25.669 1.00 75.12 159 SER A O 1
ATOM 1279 N N . ALA A 1 160 ? 27.590 2.590 -24.927 1.00 78.69 160 ALA A N 1
ATOM 1280 C CA . ALA A 1 160 ? 27.782 1.519 -25.905 1.00 78.69 160 ALA A CA 1
ATOM 1281 C C . ALA A 1 160 ? 27.050 1.762 -27.244 1.00 78.69 160 ALA A C 1
ATOM 1283 O O . ALA A 1 160 ? 27.017 0.866 -28.092 1.00 78.69 160 ALA A O 1
ATOM 1284 N N . ILE A 1 161 ? 26.508 2.970 -27.455 1.00 79.50 161 ILE A N 1
ATOM 1285 C CA . ILE A 1 161 ? 25.727 3.405 -28.627 1.00 79.50 161 ILE A CA 1
ATOM 1286 C C . ILE A 1 161 ? 26.310 2.957 -29.980 1.00 79.50 161 ILE A C 1
ATOM 1288 O O . ILE A 1 161 ? 25.563 2.527 -30.863 1.00 79.50 161 ILE A O 1
ATOM 1292 N N . ASP A 1 162 ? 27.627 3.055 -30.170 1.00 80.81 162 ASP A N 1
ATOM 1293 C CA . ASP A 1 162 ? 28.275 2.763 -31.462 1.00 80.81 162 ASP A CA 1
ATOM 1294 C C . ASP A 1 162 ? 28.383 1.267 -31.772 1.00 80.81 162 ASP A C 1
ATOM 1296 O O . ASP A 1 162 ? 28.699 0.874 -32.893 1.00 80.81 162 ASP A O 1
ATOM 1300 N N . ARG A 1 163 ? 28.107 0.417 -30.781 1.00 82.88 163 ARG A N 1
ATOM 1301 C CA . ARG A 1 163 ? 28.141 -1.046 -30.899 1.00 82.88 163 ARG A CA 1
ATOM 1302 C C . ARG A 1 163 ? 26.743 -1.653 -31.006 1.00 82.88 163 ARG A C 1
ATOM 1304 O O . ARG A 1 163 ? 26.617 -2.876 -31.026 1.00 82.88 163 ARG A O 1
ATOM 1311 N N . LEU A 1 164 ? 25.706 -0.816 -31.054 1.00 83.88 164 LEU A N 1
ATOM 1312 C CA . LEU A 1 164 ? 24.322 -1.250 -31.183 1.00 83.88 164 LEU A CA 1
ATOM 1313 C C . LEU A 1 164 ? 24.018 -1.761 -32.592 1.00 83.88 164 LEU A C 1
ATOM 1315 O O . LEU A 1 164 ? 24.466 -1.202 -33.595 1.00 83.88 164 LEU A O 1
ATOM 1319 N N . SER A 1 165 ? 23.174 -2.789 -32.666 1.00 84.06 165 SER A N 1
ATOM 1320 C CA . SER A 1 165 ? 22.545 -3.189 -33.926 1.00 84.06 165 SER A CA 1
ATOM 1321 C C . SER A 1 165 ? 21.645 -2.073 -34.475 1.00 84.06 165 SER A C 1
ATOM 1323 O O . SER A 1 165 ? 21.206 -1.191 -33.738 1.00 84.06 165 SER A O 1
ATOM 1325 N N . THR A 1 166 ? 21.301 -2.114 -35.767 1.00 81.56 166 THR A N 1
ATOM 1326 C CA . THR A 1 166 ? 20.416 -1.108 -36.387 1.00 81.56 166 THR A CA 1
ATOM 1327 C C . THR A 1 166 ? 19.064 -0.990 -35.674 1.00 81.56 166 THR A C 1
ATOM 1329 O O . THR A 1 166 ? 18.574 0.120 -35.475 1.00 81.56 166 THR A O 1
ATOM 1332 N N . SER A 1 167 ? 18.479 -2.114 -35.246 1.00 82.38 167 SER A N 1
ATOM 1333 C CA . SER A 1 167 ? 17.215 -2.140 -34.500 1.00 82.38 167 SER A CA 1
ATOM 1334 C C . SER A 1 167 ? 17.352 -1.560 -33.094 1.00 82.38 167 SER A C 1
ATOM 1336 O O . SER A 1 167 ? 16.506 -0.781 -32.669 1.00 82.38 167 SER A O 1
ATOM 1338 N N . GLU A 1 168 ? 18.418 -1.894 -32.365 1.00 84.69 168 GLU A N 1
ATOM 1339 C CA . GLU A 1 168 ? 18.645 -1.341 -31.023 1.00 84.69 168 GLU A CA 1
ATOM 1340 C C . GLU A 1 168 ? 18.961 0.147 -31.088 1.00 84.69 168 GLU A C 1
ATOM 1342 O O . GLU A 1 168 ? 18.435 0.924 -30.295 1.00 84.69 168 GLU A O 1
ATOM 1347 N N . ARG A 1 169 ? 19.740 0.568 -32.085 1.00 85.81 169 ARG A N 1
ATOM 1348 C CA . ARG A 1 169 ? 20.011 1.981 -32.319 1.00 85.81 169 ARG A CA 1
ATOM 1349 C C . ARG A 1 169 ? 18.721 2.760 -32.565 1.00 85.81 169 ARG A C 1
ATOM 1351 O O . ARG A 1 169 ? 18.542 3.818 -31.978 1.00 85.81 169 ARG A O 1
ATOM 1358 N N . PHE A 1 170 ? 17.796 2.202 -33.347 1.00 86.38 170 PHE A N 1
ATOM 1359 C CA . PHE A 1 170 ? 16.474 2.790 -33.560 1.00 86.38 170 PHE A CA 1
ATOM 1360 C C . PHE A 1 170 ? 15.689 2.972 -32.249 1.00 86.38 170 PHE A C 1
ATOM 1362 O O . PHE A 1 170 ? 15.176 4.062 -32.000 1.00 86.38 170 PHE A O 1
ATOM 1369 N N . PHE A 1 171 ? 15.633 1.952 -31.384 1.00 88.12 171 PHE A N 1
ATOM 1370 C CA . PHE A 1 171 ? 14.981 2.075 -30.073 1.00 88.12 171 PHE A CA 1
ATOM 1371 C C . PHE A 1 171 ? 15.636 3.134 -29.185 1.00 88.12 171 PHE A C 1
ATOM 1373 O O . PHE A 1 171 ? 14.938 3.915 -28.541 1.00 88.12 171 PHE A O 1
ATOM 1380 N N . TYR A 1 172 ? 16.968 3.168 -29.160 1.00 87.56 172 TYR A N 1
ATOM 1381 C CA . TYR A 1 172 ? 17.727 4.096 -28.329 1.00 87.56 172 TYR A CA 1
ATOM 1382 C C . TYR A 1 172 ? 17.569 5.545 -28.797 1.00 87.56 172 TYR A C 1
ATOM 1384 O O . TYR A 1 172 ? 17.385 6.446 -27.983 1.00 87.56 172 TYR A O 1
ATOM 1392 N N . ASP A 1 173 ? 17.553 5.773 -30.110 1.00 85.62 173 ASP A N 1
ATOM 1393 C CA . ASP A 1 173 ? 17.337 7.102 -30.675 1.00 85.62 173 ASP A CA 1
ATOM 1394 C C . ASP A 1 173 ? 15.910 7.612 -30.366 1.00 85.62 173 ASP A C 1
ATOM 1396 O O . ASP A 1 173 ? 15.753 8.781 -30.010 1.00 85.62 173 ASP A O 1
ATOM 1400 N N . ILE A 1 174 ? 14.874 6.754 -30.428 1.00 86.25 174 ILE A N 1
ATOM 1401 C CA . ILE A 1 174 ? 13.507 7.116 -29.986 1.00 86.25 174 ILE A CA 1
ATOM 1402 C C . ILE A 1 174 ? 13.506 7.472 -28.499 1.00 86.25 174 ILE A C 1
ATOM 1404 O O . ILE A 1 174 ? 12.912 8.475 -28.105 1.00 86.25 174 ILE A O 1
ATOM 1408 N N . TRP A 1 175 ? 14.174 6.658 -27.680 1.00 87.69 175 TRP A N 1
ATOM 1409 C CA . TRP A 1 175 ? 14.271 6.870 -26.241 1.00 87.69 175 TRP A CA 1
ATOM 1410 C C . TRP A 1 175 ? 14.881 8.231 -25.912 1.00 87.69 175 TRP A C 1
ATOM 1412 O O . TRP A 1 175 ? 14.278 9.017 -25.186 1.00 87.69 175 TRP A O 1
ATOM 1422 N N . LEU A 1 176 ? 16.043 8.555 -26.487 1.00 86.38 176 LEU A N 1
ATOM 1423 C CA . LEU A 1 176 ? 16.703 9.839 -26.251 1.00 86.38 176 LEU A CA 1
ATOM 1424 C C . LEU A 1 176 ? 15.889 11.028 -26.763 1.00 86.38 176 LEU A C 1
ATOM 1426 O O . LEU A 1 176 ? 15.877 12.089 -26.135 1.00 86.38 176 LEU A O 1
ATOM 1430 N N . ALA A 1 177 ? 15.226 10.869 -27.907 1.00 86.00 177 ALA A N 1
ATOM 1431 C CA . ALA A 1 177 ? 14.399 11.921 -28.469 1.00 86.00 177 ALA A CA 1
ATOM 1432 C C . ALA A 1 177 ? 13.189 12.231 -27.590 1.00 86.00 177 ALA A C 1
ATOM 1434 O O . ALA A 1 177 ? 12.889 13.399 -27.353 1.00 86.00 177 ALA A O 1
ATOM 1435 N N . HIS A 1 178 ? 12.534 11.192 -27.074 1.00 84.38 178 HIS A N 1
ATOM 1436 C CA . HIS A 1 178 ? 11.391 11.346 -26.189 1.00 84.38 178 HIS A CA 1
ATOM 1437 C C . HIS A 1 178 ? 11.797 11.866 -24.801 1.00 84.38 178 HIS A C 1
ATOM 1439 O O . HIS A 1 178 ? 11.210 12.832 -24.326 1.00 84.38 178 HIS A O 1
ATOM 1445 N N . SER A 1 179 ? 12.800 11.259 -24.158 1.00 82.81 179 SER A N 1
ATOM 1446 C CA . SER A 1 179 ? 13.182 11.580 -22.772 1.00 82.81 179 SER A CA 1
ATOM 1447 C C . SER A 1 179 ? 13.993 12.868 -22.621 1.00 82.81 179 SER A C 1
ATOM 1449 O O . SER A 1 179 ? 13.901 13.518 -21.590 1.00 82.81 179 SER A O 1
ATOM 1451 N N . PHE A 1 180 ? 14.795 13.252 -23.621 1.00 83.00 180 PHE A N 1
ATOM 1452 C CA . PHE A 1 180 ? 15.727 14.388 -23.505 1.00 83.00 180 PHE A CA 1
ATOM 1453 C C . PHE A 1 180 ? 15.592 15.412 -24.639 1.00 83.00 180 PHE A C 1
ATOM 1455 O O . PHE A 1 180 ? 16.466 16.264 -24.810 1.00 83.00 180 PHE A O 1
ATOM 1462 N N . GLY A 1 181 ? 14.543 15.315 -25.464 1.00 75.06 181 GLY A N 1
ATOM 1463 C CA . GLY A 1 181 ? 14.297 16.251 -26.565 1.00 75.06 181 GLY A CA 1
ATOM 1464 C C . GLY A 1 181 ? 15.390 16.255 -27.641 1.00 75.06 181 GLY A C 1
ATOM 1465 O O . GLY A 1 181 ? 15.573 17.255 -28.338 1.00 75.06 181 GLY A O 1
ATOM 1466 N N . LYS A 1 182 ? 16.169 15.171 -27.770 1.00 74.88 182 LYS A N 1
ATOM 1467 C CA . LYS A 1 182 ? 17.201 15.056 -28.810 1.00 74.88 182 LYS A CA 1
ATOM 1468 C C . LYS A 1 182 ? 16.570 14.905 -30.194 1.00 74.88 182 LYS A C 1
ATOM 1470 O O . LYS A 1 182 ? 15.482 14.362 -30.357 1.00 74.88 182 LYS A O 1
ATOM 1475 N N . CYS A 1 183 ? 17.279 15.379 -31.217 1.00 61.75 183 CYS A N 1
ATOM 1476 C CA . CYS A 1 183 ? 16.812 15.268 -32.593 1.00 61.75 183 CYS A CA 1
ATOM 1477 C C . CYS A 1 183 ? 16.805 13.794 -33.029 1.00 61.75 183 CYS A C 1
ATOM 1479 O O . CYS A 1 183 ? 17.861 13.178 -33.166 1.00 61.75 183 CYS A O 1
ATOM 1481 N N . PHE A 1 184 ? 15.612 13.240 -33.251 1.00 69.81 184 PHE A N 1
ATOM 1482 C CA . PHE A 1 184 ? 15.432 11.919 -33.839 1.00 69.81 184 PHE A CA 1
ATOM 1483 C C . PHE A 1 184 ? 15.587 12.006 -35.356 1.00 69.81 184 PHE A C 1
ATOM 1485 O O . PHE A 1 184 ? 14.679 12.446 -36.064 1.00 69.81 184 PHE A O 1
ATOM 1492 N N . GLN A 1 185 ? 16.735 11.582 -35.878 1.00 64.00 185 GLN A N 1
ATOM 1493 C CA . GLN A 1 185 ? 16.901 11.448 -37.321 1.00 64.00 185 GLN A CA 1
ATOM 1494 C C . GLN A 1 185 ? 16.417 10.072 -37.765 1.00 64.00 185 GLN A C 1
ATOM 1496 O O . GLN A 1 185 ? 17.158 9.089 -37.738 1.00 64.00 185 GLN A O 1
ATOM 1501 N N . PHE A 1 186 ? 15.154 10.007 -38.187 1.00 66.69 186 PHE A N 1
ATOM 1502 C CA . PHE A 1 186 ? 14.589 8.791 -38.754 1.00 66.69 186 PHE A CA 1
ATOM 1503 C C . PHE A 1 186 ? 15.343 8.400 -40.031 1.00 66.69 186 PHE A C 1
ATOM 1505 O O . PHE A 1 186 ? 15.264 9.086 -41.052 1.00 66.69 186 PHE A O 1
ATOM 1512 N N . LYS A 1 187 ? 16.065 7.277 -39.991 1.00 69.00 187 LYS A N 1
ATOM 1513 C CA . LYS A 1 187 ? 16.700 6.714 -41.186 1.00 69.00 187 LYS A CA 1
ATOM 1514 C C . LYS A 1 187 ? 15.656 5.922 -41.988 1.00 69.00 187 LYS A C 1
ATOM 1516 O O . LYS A 1 187 ? 15.010 5.035 -41.418 1.00 69.00 187 LYS A O 1
ATOM 1521 N N . PRO A 1 188 ? 15.471 6.190 -43.293 1.00 65.06 188 PRO A N 1
ATOM 1522 C CA . PRO A 1 188 ? 14.581 5.394 -44.134 1.00 65.06 188 PRO A CA 1
ATOM 1523 C C . PRO A 1 188 ? 14.925 3.898 -44.050 1.00 65.06 188 PRO A C 1
ATOM 1525 O O . PRO A 1 188 ? 16.096 3.533 -44.070 1.00 65.06 188 PRO A O 1
ATOM 1528 N N . GLY A 1 189 ? 13.913 3.035 -43.917 1.00 67.75 189 GLY A N 1
ATOM 1529 C CA . GLY A 1 189 ? 14.093 1.578 -43.813 1.00 67.75 189 GLY A CA 1
ATOM 1530 C C . GLY A 1 189 ? 14.284 1.024 -42.393 1.00 67.75 189 GLY A C 1
ATOM 1531 O O . GLY A 1 189 ? 14.157 -0.182 -42.207 1.00 67.75 189 GLY A O 1
ATOM 1532 N N . SER A 1 190 ? 14.478 1.872 -41.374 1.00 71.31 190 SER A N 1
ATOM 1533 C CA . SER A 1 190 ? 14.681 1.424 -39.978 1.00 71.31 190 SER A CA 1
ATOM 1534 C C . SER A 1 190 ? 13.539 0.550 -39.446 1.00 71.31 190 SER A C 1
ATOM 1536 O O . SER A 1 190 ? 13.783 -0.443 -38.771 1.00 71.31 190 SER A O 1
ATOM 1538 N N . ILE A 1 191 ? 12.293 0.896 -39.789 1.00 73.00 191 ILE A N 1
ATOM 1539 C CA . ILE A 1 191 ? 11.097 0.131 -39.395 1.00 73.00 191 ILE A CA 1
ATOM 1540 C C . ILE A 1 191 ? 10.941 -1.137 -40.245 1.00 73.00 191 ILE A C 1
ATOM 1542 O O . ILE A 1 191 ? 10.501 -2.163 -39.740 1.00 73.00 191 ILE A O 1
ATOM 1546 N N . TYR A 1 192 ? 11.328 -1.089 -41.524 1.00 73.00 192 TYR A N 1
ATOM 1547 C CA . TYR A 1 192 ? 11.193 -2.217 -42.454 1.00 73.00 192 TYR A CA 1
ATOM 1548 C C . TYR A 1 192 ? 12.087 -3.408 -42.069 1.00 73.00 192 TYR A C 1
ATOM 1550 O O . TYR A 1 192 ? 11.798 -4.546 -42.424 1.00 73.00 192 TYR A O 1
ATOM 1558 N N . HIS A 1 193 ? 13.169 -3.154 -41.332 1.00 70.62 193 HIS A N 1
ATOM 1559 C CA . HIS A 1 193 ? 14.096 -4.181 -40.855 1.00 70.62 193 HIS A CA 1
ATOM 1560 C C . HIS A 1 193 ? 13.751 -4.742 -39.469 1.00 70.62 193 HIS A C 1
ATOM 1562 O O . HIS A 1 193 ? 14.500 -5.574 -38.956 1.00 70.62 193 HIS A O 1
ATOM 1568 N N . LEU A 1 194 ? 12.644 -4.314 -38.852 1.00 80.00 194 LEU A N 1
ATOM 1569 C CA . LEU A 1 194 ? 12.189 -4.899 -37.594 1.00 80.00 194 LEU A CA 1
ATOM 1570 C C . LEU A 1 194 ? 11.527 -6.252 -37.866 1.00 80.00 194 LEU A C 1
ATOM 1572 O O . LEU A 1 194 ? 10.560 -6.351 -38.618 1.00 80.00 194 LEU A O 1
ATOM 1576 N N . ASP A 1 195 ? 12.037 -7.297 -37.221 1.00 85.38 195 ASP A N 1
ATOM 1577 C CA . ASP A 1 195 ? 11.358 -8.589 -37.169 1.00 85.38 195 ASP A CA 1
ATOM 1578 C C . ASP A 1 195 ? 10.093 -8.521 -36.288 1.00 85.38 195 ASP A C 1
ATOM 1580 O O . ASP A 1 195 ? 9.861 -7.559 -35.550 1.00 85.38 195 ASP A O 1
ATOM 1584 N N . ASN A 1 196 ? 9.266 -9.571 -36.328 1.00 85.81 196 ASN A N 1
ATOM 1585 C CA . ASN A 1 196 ? 8.024 -9.631 -35.545 1.00 85.81 196 ASN A CA 1
ATOM 1586 C C . ASN A 1 196 ? 8.256 -9.398 -34.041 1.00 85.81 196 ASN A C 1
ATOM 1588 O O . ASN A 1 196 ? 7.437 -8.770 -33.377 1.00 85.81 196 ASN A O 1
ATOM 1592 N N . ASN A 1 197 ? 9.383 -9.866 -33.500 1.00 86.38 197 ASN A N 1
ATOM 1593 C CA . ASN A 1 197 ? 9.725 -9.695 -32.090 1.00 86.38 197 ASN A CA 1
ATOM 1594 C C . ASN A 1 197 ? 10.015 -8.223 -31.747 1.00 86.38 197 ASN A C 1
ATOM 1596 O O . ASN A 1 197 ? 9.515 -7.704 -30.751 1.00 86.38 197 ASN A O 1
ATOM 1600 N N . ASN A 1 198 ? 10.787 -7.523 -32.577 1.00 85.88 198 ASN A N 1
ATOM 1601 C CA . ASN A 1 198 ? 11.060 -6.103 -32.385 1.00 85.88 198 ASN A CA 1
ATOM 1602 C C . ASN A 1 198 ? 9.830 -5.230 -32.677 1.00 85.88 198 ASN A C 1
ATOM 1604 O O . ASN A 1 198 ? 9.670 -4.192 -32.042 1.00 85.88 198 ASN A O 1
ATOM 1608 N N . ILE A 1 199 ? 8.916 -5.656 -33.553 1.00 87.06 199 ILE A N 1
ATOM 1609 C CA . ILE A 1 199 ? 7.621 -4.982 -33.735 1.00 87.06 199 ILE A CA 1
ATOM 1610 C C . ILE A 1 199 ? 6.792 -5.036 -32.445 1.00 87.06 199 ILE A C 1
ATOM 1612 O O . ILE A 1 199 ? 6.270 -4.007 -32.014 1.00 87.06 199 ILE A O 1
ATOM 1616 N N . GLU A 1 200 ? 6.696 -6.195 -31.790 1.00 88.31 200 GLU A N 1
ATOM 1617 C CA . GLU A 1 200 ? 5.988 -6.305 -30.505 1.00 88.31 200 GLU A CA 1
ATOM 1618 C C . GLU A 1 200 ? 6.671 -5.489 -29.400 1.00 88.31 200 GLU A C 1
ATOM 1620 O O . GLU A 1 200 ? 5.997 -4.769 -28.658 1.00 88.31 200 GLU A O 1
ATOM 1625 N N . LYS A 1 201 ? 8.011 -5.497 -29.343 1.00 89.62 201 LYS A N 1
ATOM 1626 C CA . LYS A 1 201 ? 8.756 -4.609 -28.436 1.00 89.62 201 LYS A CA 1
ATOM 1627 C C . LYS A 1 201 ? 8.448 -3.137 -28.689 1.00 89.62 201 LYS A C 1
ATOM 1629 O O . LYS A 1 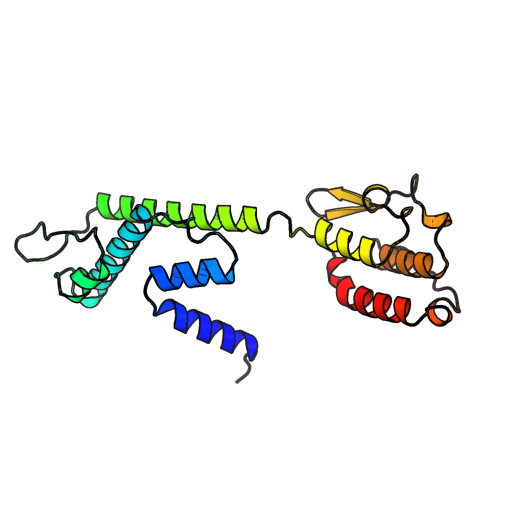201 ? 8.297 -2.389 -27.731 1.00 89.62 201 LYS A O 1
ATOM 1634 N N . LEU A 1 202 ? 8.346 -2.718 -29.951 1.00 88.88 202 LEU A N 1
ATOM 1635 C CA . LEU A 1 202 ? 8.028 -1.340 -30.314 1.00 88.88 202 LEU A CA 1
ATOM 1636 C C . LEU A 1 202 ? 6.614 -0.949 -29.892 1.00 88.88 202 LEU A C 1
ATOM 1638 O O . LEU A 1 202 ? 6.437 0.134 -29.343 1.00 88.88 202 LEU A O 1
ATOM 1642 N N . LYS A 1 203 ? 5.623 -1.828 -30.079 1.00 88.56 203 LYS A N 1
ATOM 1643 C CA . LYS A 1 203 ? 4.257 -1.594 -29.582 1.00 88.56 203 LYS A CA 1
ATOM 1644 C C . LYS A 1 203 ? 4.250 -1.382 -28.071 1.00 88.56 203 LYS A C 1
ATOM 1646 O O . LYS A 1 203 ? 3.677 -0.403 -27.595 1.00 88.56 203 LYS A O 1
ATOM 1651 N N . TYR A 1 204 ? 4.922 -2.269 -27.336 1.00 89.25 204 TYR A N 1
ATOM 1652 C CA . TYR A 1 204 ? 5.039 -2.151 -25.886 1.00 89.25 204 TYR A CA 1
ATOM 1653 C C . TYR A 1 204 ? 5.762 -0.861 -25.486 1.00 89.25 204 TYR A C 1
ATOM 1655 O O . TYR A 1 204 ? 5.263 -0.107 -24.654 1.00 89.25 204 TYR A O 1
ATOM 1663 N N . PHE A 1 205 ? 6.888 -0.559 -26.133 1.00 89.31 205 PHE A N 1
ATOM 1664 C CA . PHE A 1 205 ? 7.663 0.643 -25.862 1.00 89.31 205 PHE A CA 1
ATOM 1665 C C . PHE A 1 205 ? 6.842 1.919 -26.071 1.00 89.31 205 PHE A C 1
ATOM 1667 O O . PHE A 1 205 ? 6.802 2.756 -25.177 1.00 89.31 205 PHE A O 1
ATOM 1674 N N . ILE A 1 206 ? 6.119 2.026 -27.192 1.00 87.75 206 ILE A N 1
ATOM 1675 C CA . ILE A 1 206 ? 5.233 3.162 -27.481 1.00 87.75 206 ILE A CA 1
ATOM 1676 C C . ILE A 1 206 ? 4.145 3.297 -26.410 1.00 87.75 206 ILE A C 1
ATOM 1678 O O . ILE A 1 206 ? 3.899 4.401 -25.931 1.00 87.75 206 ILE A O 1
ATOM 1682 N N . SER A 1 207 ? 3.526 2.186 -25.994 1.00 87.50 207 SER A N 1
ATOM 1683 C CA . SER A 1 207 ? 2.509 2.206 -24.931 1.00 87.50 207 SER A CA 1
ATOM 1684 C C . SER A 1 207 ? 3.061 2.629 -23.565 1.00 87.50 207 SER A C 1
ATOM 1686 O O . SER A 1 207 ? 2.316 3.124 -22.728 1.00 87.50 207 SER A O 1
ATOM 1688 N N . ALA A 1 208 ? 4.368 2.460 -23.356 1.00 86.19 208 ALA A N 1
ATOM 1689 C CA . ALA A 1 208 ? 5.068 2.768 -22.118 1.00 86.19 208 ALA A CA 1
ATOM 1690 C C . ALA A 1 208 ? 5.788 4.129 -22.142 1.00 86.19 208 ALA A C 1
ATOM 1692 O O . ALA A 1 208 ? 6.429 4.481 -21.155 1.00 86.19 208 ALA A O 1
ATOM 1693 N N . LEU A 1 209 ? 5.690 4.914 -23.226 1.00 82.44 209 LEU A N 1
ATOM 1694 C CA . LEU A 1 209 ? 6.386 6.205 -23.348 1.00 82.44 209 LEU A CA 1
ATOM 1695 C C . LEU A 1 209 ? 5.993 7.208 -22.261 1.00 82.44 209 LEU A C 1
ATOM 1697 O O . LEU A 1 209 ? 6.799 8.055 -21.896 1.00 82.44 209 LEU A O 1
ATOM 1701 N N . GLU A 1 210 ? 4.785 7.114 -21.708 1.00 78.88 210 GLU A N 1
ATOM 1702 C CA . GLU A 1 210 ? 4.382 7.975 -20.592 1.00 78.88 210 GLU A CA 1
ATOM 1703 C C . GLU A 1 210 ? 5.231 7.755 -19.337 1.00 78.88 210 GLU A C 1
ATOM 1705 O O . GLU A 1 210 ? 5.471 8.719 -18.621 1.00 78.88 210 GLU A O 1
ATOM 1710 N N . LEU A 1 211 ? 5.777 6.549 -19.121 1.00 78.31 211 LEU A N 1
ATOM 1711 C CA . LEU A 1 211 ? 6.738 6.294 -18.037 1.00 78.31 211 LEU A CA 1
ATOM 1712 C C . LEU A 1 211 ? 8.031 7.096 -18.211 1.00 78.31 211 LEU A C 1
ATOM 1714 O O . LEU A 1 211 ? 8.731 7.364 -17.244 1.00 78.31 211 LEU A O 1
ATOM 1718 N N . LEU A 1 212 ? 8.356 7.468 -19.450 1.00 73.56 212 LEU A N 1
ATOM 1719 C CA . LEU A 1 212 ? 9.541 8.252 -19.782 1.00 73.56 212 LEU A CA 1
ATOM 1720 C C . LEU A 1 212 ? 9.310 9.764 -19.711 1.00 73.56 212 LEU A C 1
ATOM 1722 O O . LEU A 1 212 ? 10.250 10.516 -19.964 1.00 73.56 212 LEU A O 1
ATOM 1726 N N . LYS A 1 213 ? 8.081 10.212 -19.418 1.00 68.62 213 LYS A N 1
ATOM 1727 C CA . LYS A 1 213 ? 7.782 11.615 -19.122 1.00 68.62 213 LYS A CA 1
ATOM 1728 C C . LYS A 1 213 ? 8.022 11.843 -17.630 1.00 68.62 213 LYS A C 1
ATOM 1730 O O . LYS A 1 213 ? 7.110 11.675 -16.826 1.00 68.62 213 LYS A O 1
ATOM 1735 N N . SER A 1 214 ? 9.260 12.163 -17.273 1.00 53.66 214 SER A N 1
ATOM 1736 C CA . SER A 1 214 ? 9.598 12.785 -15.987 1.00 53.66 214 SER A CA 1
ATOM 1737 C C . SER A 1 214 ? 9.351 14.285 -16.058 1.00 53.66 214 SER A C 1
ATOM 1739 O O . SER A 1 214 ? 9.884 14.890 -17.019 1.00 53.66 214 SER A O 1
#

Sequence (214 aa):
MNGNPLELAIENKILSVSYKSLPDILNYFAVTTGIDKKQIDETELNSLLEIKATRNLLLHNNLVINNIYKDTAGPNIRKPNNGNGKLSIDKDYLLQSLKTIKQVLEKIKTALLDKYASYTNVEAVKRLFQYIFKTPIMVFEKEFEIDDDQIVGFKSENSAIDRLSTSERFFYDIWLAHSFGKCFQFKPGSIYHLDNNNIEKLKYFISALELLKS